Protein AF-A0A1Y4HAD6-F1 (afdb_monomer_lite)

Structure (mmCIF, N/CA/C/O backbone):
data_AF-A0A1Y4HAD6-F1
#
_entry.id   AF-A0A1Y4HAD6-F1
#
loop_
_atom_site.group_PDB
_atom_site.id
_atom_site.type_symbol
_atom_site.label_atom_id
_atom_site.label_alt_id
_atom_site.label_comp_id
_atom_site.label_asym_id
_atom_site.label_entity_id
_atom_site.label_seq_id
_atom_site.pdbx_PDB_ins_code
_atom_site.Cartn_x
_atom_site.Cartn_y
_atom_site.Cartn_z
_atom_site.occupancy
_atom_site.B_iso_or_equiv
_atom_site.auth_seq_id
_atom_site.auth_comp_id
_atom_site.auth_asym_id
_atom_site.auth_atom_id
_atom_site.pdbx_PDB_model_num
ATOM 1 N N . MET A 1 1 ? -4.280 -12.785 10.019 1.00 95.38 1 MET A N 1
ATOM 2 C CA . MET A 1 1 ? -3.202 -12.407 10.964 1.00 95.38 1 MET A CA 1
ATOM 3 C C . MET A 1 1 ? -3.763 -11.497 12.038 1.00 95.38 1 MET A C 1
ATOM 5 O O . MET A 1 1 ? -4.736 -10.788 11.804 1.00 95.38 1 MET A O 1
ATOM 9 N N . LYS A 1 2 ? -3.186 -11.519 13.242 1.00 97.31 2 LYS A N 1
ATOM 10 C CA . LYS A 1 2 ? -3.664 -10.672 14.344 1.00 97.31 2 LYS A CA 1
ATOM 11 C C . LYS A 1 2 ? -3.058 -9.276 14.256 1.00 97.31 2 LYS A C 1
ATOM 13 O O . LYS A 1 2 ? -1.875 -9.120 13.958 1.00 97.31 2 LYS A O 1
ATOM 18 N N . TYR A 1 3 ? -3.812 -8.262 14.668 1.00 97.94 3 TYR A N 1
ATOM 19 C CA . TYR A 1 3 ? -3.337 -6.876 14.665 1.00 97.94 3 TYR A CA 1
ATOM 20 C C . TYR A 1 3 ? -2.043 -6.658 15.469 1.00 97.94 3 TYR A C 1
ATOM 22 O O . TYR A 1 3 ? -1.151 -5.919 15.054 1.00 97.94 3 TYR A O 1
ATOM 30 N N . GLN A 1 4 ? -1.867 -7.366 16.588 1.00 97.12 4 GLN A N 1
ATOM 31 C CA . GLN A 1 4 ? -0.626 -7.290 17.370 1.00 97.12 4 GLN A CA 1
ATOM 32 C C . GLN A 1 4 ? 0.601 -7.828 16.612 1.00 97.12 4 GLN A C 1
ATOM 34 O O . GLN A 1 4 ? 1.723 -7.394 16.876 1.00 97.12 4 GLN A O 1
ATOM 39 N N . GLU A 1 5 ? 0.416 -8.756 15.673 1.00 98.00 5 GLU A N 1
ATOM 40 C CA . GLU A 1 5 ? 1.484 -9.252 14.797 1.00 98.00 5 GLU A CA 1
ATOM 41 C C . GLU A 1 5 ? 1.832 -8.200 13.744 1.00 98.00 5 GLU A C 1
ATOM 43 O O . GLU A 1 5 ? 3.010 -7.877 13.578 1.00 98.00 5 GLU A O 1
ATOM 48 N N . LEU A 1 6 ? 0.818 -7.574 13.135 1.00 98.31 6 LEU A N 1
ATOM 49 C CA . LEU A 1 6 ? 1.006 -6.441 12.229 1.00 98.31 6 LEU A CA 1
ATOM 50 C C . LEU A 1 6 ? 1.779 -5.301 12.915 1.00 98.31 6 LEU A C 1
ATOM 52 O O . LEU A 1 6 ? 2.787 -4.831 12.388 1.00 98.31 6 LEU A O 1
ATOM 56 N N . LYS A 1 7 ? 1.414 -4.920 14.149 1.00 97.31 7 LYS A N 1
ATOM 57 C CA . LYS A 1 7 ? 2.151 -3.900 14.924 1.00 97.31 7 LYS A CA 1
ATOM 58 C C . LYS A 1 7 ? 3.624 -4.252 15.121 1.00 97.31 7 LYS A C 1
ATOM 60 O O . LYS A 1 7 ? 4.472 -3.360 15.082 1.00 97.31 7 LYS A O 1
ATOM 65 N N . LYS A 1 8 ? 3.951 -5.527 15.362 1.00 97.31 8 LYS A N 1
ATOM 66 C CA . LYS A 1 8 ? 5.348 -5.975 15.501 1.00 97.31 8 LYS A CA 1
ATOM 67 C C . LYS A 1 8 ? 6.111 -5.807 14.188 1.00 97.31 8 LYS A C 1
ATOM 69 O O . LYS A 1 8 ? 7.237 -5.312 14.220 1.00 97.31 8 LYS A O 1
ATOM 74 N N . ILE A 1 9 ? 5.496 -6.162 13.059 1.00 97.62 9 ILE A N 1
ATOM 75 C CA . ILE A 1 9 ? 6.083 -5.982 11.724 1.00 97.62 9 ILE A CA 1
ATOM 76 C C . ILE A 1 9 ? 6.348 -4.499 11.455 1.00 97.62 9 ILE A C 1
ATOM 78 O O . ILE A 1 9 ? 7.473 -4.134 11.119 1.00 97.62 9 ILE A O 1
ATOM 82 N N . LEU A 1 10 ? 5.358 -3.635 11.685 1.00 97.75 10 LEU A N 1
ATOM 83 C CA . LEU A 1 10 ? 5.481 -2.199 11.424 1.00 97.75 10 LEU A CA 1
ATOM 84 C C . LEU A 1 10 ? 6.522 -1.527 12.321 1.00 97.75 10 LEU A C 1
ATOM 86 O O . LEU A 1 10 ? 7.327 -0.738 11.835 1.00 97.75 10 LEU A O 1
ATOM 90 N N . ARG A 1 11 ? 6.587 -1.890 13.608 1.00 96.81 11 ARG A N 1
ATOM 91 C CA . ARG A 1 11 ? 7.636 -1.405 14.525 1.00 96.81 11 ARG A CA 1
ATOM 92 C C . ARG A 1 11 ? 9.031 -1.855 14.102 1.00 96.81 11 ARG A C 1
ATOM 94 O O . ARG A 1 11 ? 9.981 -1.079 14.194 1.00 96.81 11 ARG A O 1
ATOM 101 N N . LYS A 1 12 ? 9.171 -3.101 13.636 1.00 96.56 12 LYS A N 1
ATOM 102 C CA . LYS A 1 12 ? 10.441 -3.608 13.099 1.00 96.56 12 LYS A CA 1
ATOM 103 C C . LYS A 1 12 ? 10.849 -2.820 11.851 1.00 96.56 12 LYS A C 1
ATOM 105 O O . LYS A 1 12 ? 11.977 -2.341 11.794 1.00 96.56 12 LYS A O 1
ATOM 110 N N . ALA A 1 13 ? 9.926 -2.622 10.909 1.00 96.38 13 ALA A N 1
ATOM 111 C CA . ALA A 1 13 ? 10.167 -1.841 9.698 1.00 96.38 13 ALA A CA 1
ATOM 112 C C . ALA A 1 13 ? 10.573 -0.392 10.020 1.00 96.38 13 ALA A C 1
ATOM 114 O O . ALA A 1 13 ? 11.586 0.087 9.515 1.00 96.38 13 ALA A O 1
ATOM 115 N N . ALA A 1 14 ? 9.861 0.269 10.938 1.00 95.06 14 ALA A N 1
ATOM 116 C CA . ALA A 1 14 ? 10.185 1.620 11.389 1.00 95.06 14 ALA A CA 1
ATOM 117 C C . ALA A 1 14 ? 11.591 1.706 12.014 1.00 95.06 14 ALA A C 1
ATOM 119 O O . ALA A 1 14 ? 12.35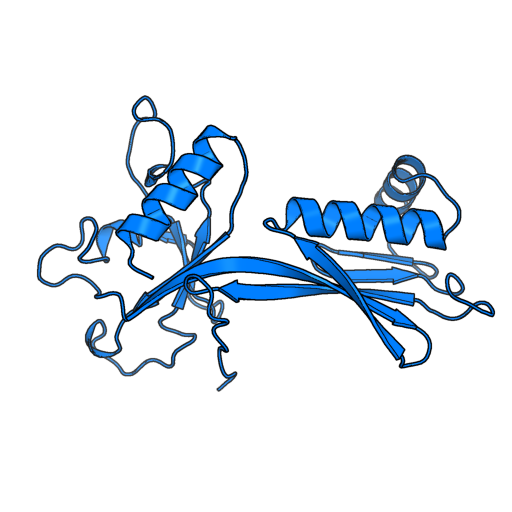3 2.622 11.701 1.00 95.06 14 ALA A O 1
ATOM 120 N N . LYS A 1 15 ? 11.981 0.725 12.845 1.00 94.75 15 LYS A N 1
ATOM 121 C CA . LYS A 1 15 ? 13.338 0.634 13.420 1.00 94.75 15 LYS A CA 1
ATOM 122 C C . LYS A 1 15 ? 14.416 0.495 12.340 1.00 94.75 15 LYS A C 1
ATOM 124 O O . LYS A 1 15 ? 15.490 1.076 12.465 1.00 94.75 15 LYS A O 1
ATOM 129 N N . GLU A 1 16 ? 14.121 -0.256 11.285 1.00 95.00 16 GLU A N 1
ATOM 130 C CA . GLU A 1 16 ? 14.992 -0.455 10.121 1.00 95.00 16 GLU A CA 1
ATOM 131 C C . GLU A 1 16 ? 14.922 0.708 9.115 1.00 95.00 16 GLU A C 1
ATOM 133 O O . GLU A 1 16 ? 15.566 0.649 8.071 1.00 95.00 16 GLU A O 1
ATOM 138 N N . LYS A 1 17 ? 14.159 1.772 9.416 1.00 93.25 17 LYS A N 1
ATOM 139 C CA . LYS A 1 17 ? 13.906 2.917 8.525 1.00 93.25 17 LYS A CA 1
ATOM 140 C C . LYS A 1 17 ? 13.325 2.503 7.166 1.00 93.25 17 LYS A C 1
ATOM 142 O O . LYS A 1 17 ? 13.543 3.175 6.159 1.00 93.25 17 LYS A O 1
ATOM 147 N N . ARG A 1 18 ? 12.568 1.404 7.143 1.00 95.00 18 ARG A N 1
ATOM 148 C CA . ARG A 1 18 ? 11.815 0.933 5.979 1.00 95.00 18 ARG A CA 1
ATOM 149 C C . ARG A 1 18 ? 10.352 1.337 6.115 1.00 95.00 18 ARG A C 1
ATOM 151 O O . ARG A 1 18 ? 9.729 1.121 7.159 1.00 95.00 18 ARG A O 1
ATOM 158 N N . VAL A 1 19 ? 9.809 1.905 5.043 1.00 96.62 19 VAL A N 1
ATOM 159 C CA . VAL A 1 19 ? 8.385 2.233 4.942 1.00 96.62 19 VAL A CA 1
ATOM 160 C C . VAL A 1 19 ? 7.668 1.005 4.401 1.00 96.62 19 VAL A C 1
ATOM 162 O O . VAL A 1 19 ? 7.880 0.622 3.256 1.00 96.62 19 VAL A O 1
ATOM 165 N N . VAL A 1 20 ? 6.885 0.362 5.260 1.00 97.94 20 VAL A N 1
ATOM 166 C CA . VAL A 1 20 ? 6.012 -0.758 4.907 1.00 97.94 20 VAL A CA 1
ATOM 167 C C . VAL A 1 20 ? 4.586 -0.247 4.960 1.00 97.94 20 VAL A C 1
ATOM 169 O O . VAL A 1 20 ? 4.178 0.343 5.966 1.00 97.94 20 VAL A O 1
ATOM 172 N N . ASP A 1 21 ? 3.858 -0.482 3.880 1.00 98.38 21 ASP A N 1
ATOM 173 C CA . ASP A 1 21 ? 2.452 -0.141 3.751 1.00 98.38 21 ASP A CA 1
ATOM 174 C C . ASP A 1 21 ? 1.590 -1.279 4.319 1.00 98.38 21 ASP A C 1
ATOM 176 O O . ASP A 1 21 ? 1.953 -2.458 4.277 1.00 98.38 21 ASP A O 1
ATOM 180 N N . ALA A 1 22 ? 0.465 -0.921 4.921 1.00 98.62 22 ALA A N 1
ATOM 181 C CA . ALA A 1 22 ? -0.428 -1.821 5.629 1.00 98.62 22 ALA A CA 1
ATOM 182 C C . ALA A 1 22 ? -1.883 -1.424 5.413 1.00 98.62 22 ALA A C 1
ATOM 184 O O . ALA A 1 22 ? -2.186 -0.289 5.046 1.00 98.62 22 ALA A O 1
ATOM 185 N N . PHE A 1 23 ? -2.777 -2.369 5.683 1.00 98.69 23 PHE A N 1
ATOM 186 C CA . PHE A 1 23 ? -4.213 -2.141 5.658 1.00 98.69 23 PHE A CA 1
ATOM 187 C C . PHE A 1 23 ? -4.884 -2.701 6.912 1.00 98.69 23 PHE A C 1
ATOM 189 O O . PHE A 1 23 ? -4.379 -3.619 7.569 1.00 98.69 23 PHE A O 1
ATOM 196 N N . VAL A 1 24 ? -6.053 -2.155 7.226 1.00 98.62 24 VAL A N 1
ATOM 197 C CA . VAL A 1 24 ? -6.983 -2.698 8.213 1.00 98.62 24 VAL A CA 1
ATOM 198 C C . VAL A 1 24 ? -8.401 -2.568 7.681 1.00 98.62 24 VAL A C 1
ATOM 200 O O . VAL A 1 24 ? -8.805 -1.485 7.272 1.00 98.62 24 VAL A O 1
ATOM 203 N N . THR A 1 25 ? -9.155 -3.660 7.712 1.00 98.38 25 THR A N 1
ATOM 204 C CA . THR A 1 25 ? -10.586 -3.667 7.404 1.00 98.38 25 THR A CA 1
ATOM 205 C C . THR A 1 25 ? -11.354 -3.765 8.710 1.00 98.38 25 THR A C 1
ATOM 207 O O . THR A 1 25 ? -11.089 -4.646 9.534 1.00 98.38 25 THR A O 1
ATOM 210 N N . PHE A 1 26 ? -12.325 -2.883 8.917 1.00 98.25 26 PHE A N 1
ATOM 211 C CA . PHE A 1 26 ? -13.175 -2.903 10.105 1.00 98.25 26 PHE A CA 1
ATOM 212 C C . PHE A 1 26 ? -14.464 -3.664 9.854 1.00 98.25 26 PHE A C 1
ATOM 214 O O . PHE A 1 26 ? -15.081 -3.492 8.813 1.00 98.25 26 PHE A O 1
ATOM 221 N N . THR A 1 27 ? -14.914 -4.461 10.821 1.00 97.81 27 THR A N 1
ATOM 222 C CA . THR A 1 27 ? -16.193 -5.187 10.745 1.00 97.81 27 THR A CA 1
ATOM 223 C C . THR A 1 27 ? -17.363 -4.237 10.434 1.00 97.81 27 THR A C 1
ATOM 225 O O . THR A 1 27 ? -17.376 -3.119 10.963 1.00 97.81 27 THR A O 1
ATOM 228 N N . PRO A 1 28 ? -18.389 -4.661 9.667 1.00 96.88 28 PRO A N 1
ATOM 229 C CA . PRO A 1 28 ? -19.531 -3.804 9.326 1.00 96.88 28 PRO A CA 1
ATOM 230 C C . PRO A 1 28 ? -20.241 -3.207 10.550 1.00 96.88 28 PRO A C 1
ATOM 232 O O . PRO A 1 28 ? -20.665 -2.056 10.527 1.00 96.88 28 PRO A O 1
ATOM 235 N N . GLY A 1 29 ? -20.297 -3.953 11.661 1.00 96.19 29 GLY A N 1
ATOM 236 C CA . GLY A 1 29 ? -20.891 -3.502 12.925 1.00 96.19 29 GLY A CA 1
ATOM 237 C C . GLY A 1 29 ? -20.120 -2.394 13.655 1.00 96.19 29 GLY A C 1
ATOM 238 O O . GLY A 1 29 ? -20.546 -1.975 14.728 1.00 96.19 29 GLY A O 1
ATOM 239 N N . SER A 1 30 ? -18.994 -1.927 13.110 1.00 96.06 30 SER A N 1
ATOM 240 C CA . SER A 1 30 ? -18.255 -0.768 13.629 1.00 96.06 30 SER A CA 1
ATOM 241 C C . SER A 1 30 ? -18.906 0.569 13.249 1.00 96.06 30 SER A C 1
ATOM 243 O O . SER A 1 30 ? -18.549 1.604 13.811 1.00 96.06 30 SER A O 1
ATOM 245 N N . PHE A 1 31 ? -19.861 0.557 12.315 1.00 94.38 31 PHE A N 1
ATOM 246 C CA . PHE A 1 31 ? -20.465 1.751 11.735 1.00 94.38 31 PHE A CA 1
ATOM 247 C C . PHE A 1 31 ? -21.988 1.747 11.894 1.00 94.38 31 PHE A C 1
ATOM 249 O O . PHE A 1 31 ? -22.627 0.700 11.940 1.00 94.38 31 PHE A O 1
ATOM 256 N N . LEU A 1 32 ? -22.583 2.943 11.957 1.00 91.31 32 LEU A N 1
ATOM 257 C CA . LEU A 1 32 ? -24.041 3.107 12.051 1.00 91.31 32 LEU A CA 1
ATOM 258 C C . LEU A 1 32 ? -24.761 2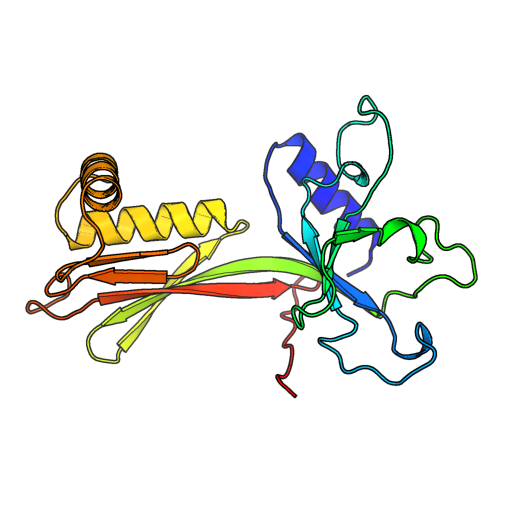.846 10.724 1.00 91.31 32 LEU A C 1
ATOM 260 O O . LEU A 1 32 ? -25.949 2.530 10.724 1.00 91.31 32 LEU A O 1
ATOM 264 N N . LYS A 1 33 ? -24.058 3.008 9.601 1.00 94.00 33 LYS A N 1
ATOM 265 C CA . LYS A 1 33 ? -24.577 2.738 8.261 1.00 94.00 33 LYS A CA 1
ATOM 266 C C . LYS A 1 33 ? -23.807 1.594 7.617 1.00 94.00 33 LYS A C 1
ATOM 268 O O . LYS A 1 33 ? -22.662 1.330 7.981 1.00 94.00 33 LYS A O 1
ATOM 273 N N . ALA A 1 34 ? -24.452 0.937 6.661 1.00 94.19 34 ALA A N 1
ATOM 274 C CA . ALA A 1 34 ? -23.806 -0.081 5.854 1.00 94.19 34 ALA A CA 1
ATOM 275 C C . ALA A 1 34 ? -22.734 0.562 4.967 1.00 94.19 34 ALA A C 1
ATOM 277 O O . ALA A 1 34 ? -22.995 1.569 4.310 1.00 94.19 34 ALA A O 1
ATOM 278 N N . TYR A 1 35 ? -21.555 -0.047 4.974 1.00 94.69 35 TYR A N 1
ATOM 279 C CA . TYR A 1 35 ? -20.412 0.310 4.148 1.00 94.69 35 TYR A CA 1
ATOM 280 C C . TYR A 1 35 ? -19.902 -0.950 3.451 1.00 94.69 35 TYR A C 1
ATOM 282 O O . TYR A 1 35 ? -19.904 -2.038 4.041 1.00 94.69 35 TYR A O 1
ATOM 290 N N . THR A 1 36 ? -19.467 -0.798 2.206 1.00 95.38 36 THR A N 1
ATOM 291 C CA . THR A 1 36 ? -18.754 -1.828 1.444 1.00 95.38 36 THR A CA 1
ATOM 292 C C . THR A 1 36 ? -17.419 -2.173 2.107 1.00 95.38 36 THR A C 1
ATOM 294 O O . THR A 1 36 ? -16.988 -1.529 3.064 1.00 95.38 36 THR A O 1
ATOM 297 N N . GLN A 1 37 ? -16.739 -3.216 1.620 1.00 95.69 37 GLN A N 1
ATOM 298 C CA . GLN A 1 37 ? -15.409 -3.565 2.123 1.00 95.69 37 GLN A CA 1
ATOM 299 C C . GLN A 1 37 ? -14.388 -2.441 1.899 1.00 95.69 37 GLN A C 1
ATOM 301 O O . GLN A 1 37 ? -13.605 -2.160 2.803 1.00 95.69 37 GLN A O 1
ATOM 306 N N . LEU A 1 38 ? -14.421 -1.768 0.747 1.00 96.00 38 LEU A N 1
ATOM 307 C CA . LEU A 1 38 ? -13.499 -0.675 0.433 1.00 96.00 38 LEU A CA 1
ATOM 308 C C . LEU A 1 38 ? -13.709 0.529 1.362 1.00 96.00 38 LEU A C 1
ATOM 310 O O . LEU A 1 38 ? -12.747 1.018 1.946 1.00 96.00 38 LEU A O 1
ATOM 314 N N . GLU A 1 39 ? -14.963 0.924 1.597 1.00 96.12 39 GLU A N 1
ATOM 315 C CA . GLU A 1 39 ? -15.331 2.065 2.459 1.00 96.12 39 GLU A CA 1
ATOM 316 C C . GLU A 1 39 ? -15.033 1.846 3.957 1.00 96.12 39 GLU A C 1
ATOM 318 O O . GLU A 1 39 ? -15.121 2.771 4.763 1.00 96.12 39 GLU A O 1
ATOM 323 N N . ARG A 1 40 ? -14.711 0.612 4.364 1.00 96.94 40 ARG A N 1
ATOM 324 C CA . ARG A 1 40 ? -14.315 0.265 5.743 1.00 96.94 40 ARG A CA 1
ATOM 325 C C . ARG A 1 40 ? -12.880 -0.244 5.849 1.00 96.94 40 ARG A C 1
ATOM 327 O O . ARG A 1 40 ? -12.485 -0.724 6.917 1.00 96.94 40 ARG A O 1
ATOM 334 N N . THR A 1 41 ? -12.116 -0.158 4.762 1.00 98.06 41 THR A N 1
ATOM 335 C CA . THR A 1 41 ? -10.701 -0.525 4.720 1.00 98.06 41 THR A CA 1
ATOM 336 C C . THR A 1 41 ? -9.856 0.729 4.687 1.00 98.06 41 THR A C 1
ATOM 338 O O . THR A 1 41 ? -10.043 1.586 3.834 1.00 98.06 41 THR A O 1
ATOM 341 N N . TYR A 1 42 ? -8.891 0.820 5.593 1.00 98.50 42 TYR A N 1
ATOM 342 C CA . TYR A 1 42 ? -7.969 1.943 5.653 1.00 98.50 42 TYR A CA 1
ATOM 343 C C . TYR A 1 42 ? -6.535 1.486 5.432 1.00 98.50 42 TYR A C 1
ATOM 345 O O . TYR A 1 42 ? -6.094 0.476 5.986 1.00 98.50 42 TYR A O 1
ATOM 353 N N . LEU A 1 43 ? -5.803 2.273 4.653 1.00 98.50 43 LEU A N 1
ATOM 354 C CA . LEU A 1 43 ? -4.399 2.101 4.319 1.00 98.50 43 LEU A CA 1
ATOM 355 C C . LEU A 1 43 ? -3.551 3.029 5.190 1.00 98.50 43 LEU A C 1
ATOM 357 O O . LEU A 1 43 ? -3.903 4.182 5.418 1.00 98.50 43 LEU A O 1
ATOM 361 N N . PHE A 1 44 ? -2.427 2.540 5.697 1.00 98.50 44 PHE A N 1
ATOM 362 C CA . PHE A 1 44 ? -1.502 3.325 6.515 1.00 98.50 44 PHE A CA 1
ATOM 363 C C . PHE A 1 44 ? -0.100 2.721 6.461 1.00 98.50 44 PHE A C 1
ATOM 365 O O . PHE A 1 44 ? 0.094 1.613 5.974 1.00 98.50 44 PHE A O 1
ATOM 372 N N . THR A 1 45 ? 0.903 3.433 6.977 1.00 97.94 45 THR A N 1
ATOM 373 C CA . THR A 1 45 ? 2.305 3.002 6.842 1.00 97.94 45 THR A CA 1
ATOM 374 C C . THR A 1 45 ? 3.016 2.870 8.184 1.00 97.94 45 THR A C 1
ATOM 376 O O . THR A 1 45 ? 2.602 3.455 9.196 1.00 97.94 45 THR A O 1
ATOM 379 N N . SER A 1 46 ? 4.142 2.150 8.190 1.00 97.56 46 SER A N 1
ATOM 380 C CA . SER A 1 46 ? 5.071 2.066 9.328 1.00 97.56 46 SER A CA 1
ATOM 381 C C . SER A 1 46 ? 5.678 3.419 9.727 1.00 97.56 46 SER A C 1
ATOM 383 O O . SER A 1 46 ? 6.233 3.528 10.818 1.00 97.56 46 SER A O 1
ATOM 385 N N . ASN A 1 47 ? 5.551 4.460 8.895 1.00 95.56 47 ASN A N 1
ATOM 386 C CA . ASN A 1 47 ? 6.031 5.813 9.196 1.00 95.56 47 ASN A CA 1
ATOM 387 C C . ASN A 1 47 ? 5.137 6.561 10.209 1.00 95.56 47 ASN A C 1
ATOM 389 O O . ASN A 1 47 ? 5.460 7.660 10.658 1.00 95.56 47 ASN A O 1
ATOM 393 N N . ASN A 1 48 ? 4.000 5.978 10.591 1.00 96.88 48 ASN A N 1
ATOM 394 C CA . ASN A 1 48 ? 3.161 6.520 11.649 1.00 96.88 48 ASN A CA 1
ATOM 395 C C . ASN A 1 48 ? 3.874 6.536 13.008 1.00 96.88 48 ASN A C 1
ATOM 397 O O . ASN A 1 48 ? 4.556 5.585 13.398 1.00 96.88 48 ASN A O 1
ATOM 401 N N . LYS A 1 49 ? 3.637 7.597 13.791 1.00 95.06 49 LYS A N 1
ATOM 402 C CA . LYS A 1 49 ? 4.284 7.804 15.101 1.00 95.06 49 LYS A CA 1
ATOM 403 C C . LYS A 1 49 ? 4.054 6.649 16.076 1.00 95.06 49 LYS A C 1
ATOM 405 O O . LYS A 1 49 ? 4.926 6.366 16.887 1.00 95.06 49 LYS A O 1
ATOM 410 N N . ALA A 1 50 ? 2.913 5.962 15.986 1.00 95.12 50 ALA A N 1
ATOM 411 C CA . ALA A 1 50 ? 2.605 4.797 16.819 1.00 95.12 50 ALA A CA 1
ATOM 412 C C . ALA A 1 50 ? 3.597 3.622 16.673 1.00 95.12 50 ALA A C 1
ATOM 414 O O . ALA A 1 50 ? 3.672 2.763 17.561 1.00 95.12 50 ALA A O 1
ATOM 415 N N . PHE A 1 51 ? 4.345 3.568 15.566 1.00 95.50 51 PHE A N 1
ATOM 416 C CA . PHE A 1 51 ? 5.316 2.510 15.275 1.00 95.50 51 PHE A CA 1
ATOM 417 C C . PHE A 1 51 ? 6.772 2.960 15.443 1.00 95.50 51 PHE A C 1
ATOM 419 O O . PHE A 1 51 ? 7.669 2.117 15.420 1.00 95.50 51 PHE A O 1
ATOM 426 N N . ALA A 1 52 ? 7.004 4.260 15.639 1.00 89.50 52 ALA A N 1
ATOM 427 C CA . ALA A 1 52 ? 8.325 4.829 15.857 1.00 89.50 52 ALA A CA 1
ATOM 428 C C . ALA A 1 52 ? 8.913 4.443 17.232 1.00 89.50 52 ALA A C 1
ATOM 430 O O . ALA A 1 52 ? 8.250 3.850 18.086 1.00 89.50 52 ALA A O 1
ATOM 431 N N . SER A 1 53 ? 10.189 4.786 17.442 1.00 75.62 53 SER A N 1
ATOM 432 C CA . SER A 1 53 ? 10.887 4.580 18.719 1.00 75.62 53 SER A CA 1
ATOM 433 C C . SER A 1 53 ? 10.113 5.206 19.894 1.00 75.62 53 SER A C 1
ATOM 435 O O . SER A 1 53 ? 9.575 6.304 19.734 1.00 75.62 53 SER A O 1
ATOM 437 N N . PRO A 1 54 ? 10.125 4.595 21.098 1.00 69.12 54 PRO A N 1
ATOM 438 C CA . PRO A 1 54 ? 9.490 5.151 22.300 1.00 69.12 54 PRO A CA 1
ATOM 439 C C . PRO A 1 54 ? 9.940 6.572 22.678 1.00 69.12 54 PRO A C 1
ATOM 441 O O . PRO A 1 54 ? 9.266 7.243 23.449 1.00 69.12 54 PRO A O 1
ATOM 444 N N . SER A 1 55 ? 11.081 7.031 22.154 1.00 69.62 55 SER A N 1
ATOM 445 C CA . SER A 1 55 ? 11.606 8.386 22.353 1.00 69.62 55 SER A CA 1
ATOM 446 C C . SER A 1 55 ? 10.879 9.467 21.541 1.00 69.62 55 SER A C 1
ATOM 448 O O . SER A 1 55 ? 11.134 10.652 21.743 1.00 69.62 55 SER A O 1
ATOM 450 N N . CYS A 1 56 ? 10.005 9.096 20.601 1.00 72.00 56 CYS A N 1
ATOM 451 C CA . CYS A 1 56 ? 9.207 10.042 19.829 1.00 72.00 56 CYS A CA 1
ATOM 452 C C . CYS A 1 56 ? 8.003 10.524 20.650 1.00 72.00 56 CYS A C 1
ATOM 454 O O . CYS A 1 56 ? 7.249 9.723 21.198 1.00 72.00 56 CYS A O 1
ATOM 456 N N . SER A 1 57 ? 7.791 11.841 20.720 1.00 76.88 57 SER A N 1
ATOM 457 C CA . SER A 1 57 ? 6.629 12.397 21.411 1.00 76.88 57 SER A CA 1
ATOM 458 C C . SER A 1 57 ? 5.336 12.160 20.615 1.00 76.88 57 SER A C 1
ATOM 460 O O . SER A 1 57 ? 5.234 12.440 19.416 1.00 76.88 57 SER A O 1
ATOM 462 N N . GLY A 1 58 ? 4.313 11.670 21.316 1.00 85.69 58 GLY A N 1
ATOM 463 C CA . GLY A 1 58 ? 2.972 11.458 20.776 1.00 85.69 58 GLY A CA 1
ATOM 464 C C . GLY A 1 58 ? 2.715 10.049 20.235 1.00 85.69 58 GLY A C 1
ATOM 465 O O . GLY A 1 58 ? 3.604 9.218 20.108 1.00 85.69 58 GLY A O 1
ATOM 466 N N . TYR A 1 59 ? 1.445 9.779 19.940 1.00 93.75 59 TYR A N 1
ATOM 467 C CA . TYR A 1 59 ? 0.976 8.493 19.428 1.00 93.75 59 TYR A CA 1
ATOM 468 C C . TYR A 1 59 ? -0.172 8.739 18.456 1.00 93.75 59 TYR A C 1
ATOM 470 O O . TYR A 1 59 ? -1.207 9.280 18.865 1.00 9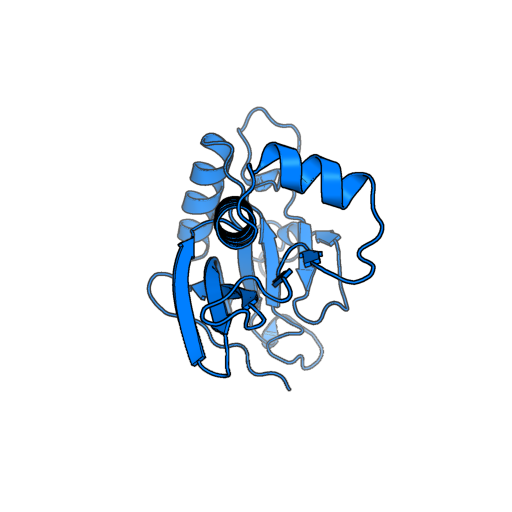3.75 59 TYR A O 1
ATOM 478 N N . SER A 1 60 ? 0.029 8.373 17.194 1.00 95.69 60 SER A N 1
ATOM 479 C CA . SER A 1 60 ? -0.946 8.557 16.120 1.00 95.69 60 SER A CA 1
ATOM 480 C C . SER A 1 60 ? -0.780 7.498 15.038 1.00 95.69 60 SER A C 1
ATOM 482 O O . SER A 1 60 ? 0.353 7.131 14.707 1.00 95.69 60 SER A O 1
ATOM 484 N N . ILE A 1 61 ? -1.911 7.065 14.487 1.00 98.00 61 ILE A N 1
ATOM 485 C CA . ILE A 1 61 ? -2.024 6.224 13.300 1.00 98.00 61 ILE A CA 1
ATOM 486 C C . ILE A 1 61 ? -2.952 6.973 12.347 1.00 98.00 61 ILE A C 1
ATOM 488 O O . ILE A 1 61 ? -4.168 6.940 12.500 1.00 98.00 61 ILE A O 1
ATOM 492 N N . PHE A 1 62 ? -2.358 7.687 11.401 1.00 98.12 62 PHE A N 1
ATOM 493 C CA . PHE A 1 62 ? -3.063 8.271 10.275 1.00 98.12 62 PHE A CA 1
ATOM 494 C C . PHE A 1 62 ? -3.210 7.224 9.176 1.00 98.12 62 PHE A C 1
ATOM 496 O O . PHE A 1 62 ? -2.227 6.552 8.840 1.00 98.12 62 PHE A O 1
ATOM 503 N N . GLY A 1 63 ? -4.419 7.101 8.641 1.00 98.12 63 GLY A N 1
ATOM 504 C CA . GLY A 1 63 ? -4.702 6.266 7.485 1.00 98.12 63 GLY A CA 1
ATOM 505 C C . GLY A 1 63 ? -5.735 6.887 6.559 1.00 98.12 63 GLY A C 1
ATOM 506 O O . GLY A 1 63 ? -6.474 7.791 6.952 1.00 98.12 63 GLY A O 1
ATOM 507 N N . ASP A 1 64 ? -5.759 6.371 5.341 1.00 98.25 64 ASP A N 1
ATOM 508 C CA . ASP A 1 64 ? -6.615 6.816 4.251 1.00 98.25 64 ASP A CA 1
ATOM 509 C C . ASP A 1 64 ? -7.548 5.674 3.853 1.00 98.25 64 ASP A C 1
ATOM 511 O O . ASP A 1 64 ? -7.113 4.528 3.733 1.00 98.25 64 ASP A O 1
ATOM 515 N N . CYS A 1 65 ? -8.830 5.966 3.683 1.00 97.12 65 CYS A N 1
ATOM 516 C CA . CYS A 1 65 ? -9.821 4.997 3.252 1.00 97.12 65 CYS A CA 1
ATOM 517 C C . CYS A 1 65 ? -9.510 4.535 1.829 1.00 97.12 65 CYS A C 1
ATOM 519 O O . CYS A 1 65 ? -9.096 5.316 0.969 1.00 97.12 65 CYS A O 1
ATOM 521 N N . MET A 1 66 ? -9.690 3.242 1.590 1.00 96.31 66 MET A N 1
ATOM 522 C CA . MET A 1 66 ? -9.305 2.585 0.349 1.00 96.31 66 MET A CA 1
ATOM 523 C C . MET A 1 66 ? -10.154 3.028 -0.849 1.00 96.31 66 MET A C 1
ATOM 525 O O . MET A 1 66 ? -9.685 2.957 -1.981 1.00 96.31 66 MET A O 1
ATOM 529 N N . ASP A 1 67 ? -11.366 3.524 -0.600 1.00 94.50 67 ASP A N 1
ATOM 530 C CA . ASP A 1 67 ? -12.250 4.134 -1.600 1.00 94.50 67 ASP A CA 1
ATOM 531 C C . ASP A 1 67 ? -11.830 5.563 -2.013 1.00 94.50 67 ASP A C 1
ATOM 533 O O . ASP A 1 67 ? -12.403 6.142 -2.936 1.00 94.50 67 ASP A O 1
ATOM 537 N N . GLY A 1 68 ? -10.846 6.147 -1.319 1.00 93.38 68 GLY A N 1
ATOM 538 C CA . GLY A 1 68 ? -10.340 7.496 -1.552 1.00 93.38 68 GLY A CA 1
ATOM 539 C C . GLY A 1 68 ? -11.207 8.637 -1.006 1.00 93.38 68 GLY A C 1
ATOM 540 O O . GLY A 1 68 ? -10.849 9.795 -1.212 1.00 93.38 68 GLY A O 1
ATOM 541 N N . GLN A 1 69 ? -12.317 8.360 -0.314 1.00 92.25 69 GLN A N 1
ATOM 542 C CA . GLN A 1 69 ? -13.255 9.396 0.147 1.00 92.25 69 GLN A CA 1
ATOM 543 C C . GLN A 1 69 ? -12.876 10.007 1.503 1.00 92.25 69 GLN A C 1
ATOM 545 O O . GLN A 1 69 ? -13.291 11.124 1.813 1.00 92.25 69 GLN A O 1
ATOM 550 N N . ASP A 1 70 ? -12.095 9.296 2.321 1.00 92.38 70 ASP A N 1
ATOM 551 C CA . ASP A 1 70 ? -11.766 9.708 3.690 1.00 92.38 70 ASP A CA 1
ATOM 552 C C . ASP A 1 70 ? -10.262 9.579 3.972 1.00 92.38 70 ASP A C 1
ATOM 554 O O . ASP A 1 70 ? -9.748 8.494 4.230 1.00 92.38 70 ASP A O 1
ATOM 558 N N . SER A 1 71 ? -9.535 10.695 3.892 1.00 95.31 71 SER A N 1
ATOM 559 C CA . SER A 1 71 ? -8.073 10.741 4.038 1.00 95.31 71 SER A CA 1
ATOM 560 C C . SER A 1 71 ? -7.626 11.383 5.352 1.00 95.31 71 SER A C 1
ATOM 562 O O . SER A 1 71 ? -8.217 12.363 5.810 1.00 95.31 71 SER A O 1
ATOM 564 N N . GLY A 1 72 ? -6.514 10.913 5.915 1.00 95.81 72 GLY A N 1
ATOM 565 C CA . GLY A 1 72 ? -5.904 11.494 7.110 1.00 95.81 72 GLY A CA 1
ATOM 566 C C . GLY A 1 72 ? -6.664 11.187 8.402 1.00 95.81 72 GLY A C 1
ATOM 567 O O . GLY A 1 72 ? -6.578 11.948 9.374 1.00 95.81 72 GLY A O 1
ATOM 568 N N . VAL A 1 73 ? -7.389 10.068 8.451 1.00 97.38 73 VAL A N 1
ATOM 569 C CA . VAL A 1 73 ? -8.146 9.648 9.632 1.00 97.38 73 VAL A CA 1
ATOM 570 C C . VAL A 1 73 ? -7.203 9.242 10.747 1.00 97.38 73 VAL A C 1
ATOM 572 O O . VAL A 1 73 ? -6.306 8.424 10.567 1.00 97.38 73 VAL A O 1
ATOM 575 N N . ARG A 1 74 ? -7.453 9.762 11.951 1.00 97.56 74 ARG A N 1
ATOM 576 C CA . ARG A 1 74 ? -6.776 9.336 13.183 1.00 97.56 74 ARG A CA 1
ATOM 577 C C . ARG A 1 74 ? -7.330 8.009 13.690 1.00 97.56 74 ARG A C 1
ATOM 579 O O . ARG A 1 74 ? -8.035 7.970 14.703 1.00 97.56 74 ARG A O 1
ATOM 586 N N . LEU A 1 75 ? -7.006 6.932 12.983 1.00 98.06 75 LEU A N 1
ATOM 587 C CA . LEU A 1 75 ? -7.479 5.575 13.247 1.00 98.06 75 LEU A CA 1
ATOM 588 C C . LEU A 1 75 ? -7.268 5.159 14.704 1.00 98.06 75 LEU A C 1
ATOM 590 O O . LEU A 1 75 ? -8.139 4.526 15.296 1.00 98.06 75 LEU A O 1
ATOM 594 N N . GLU A 1 76 ? -6.168 5.579 15.339 1.00 97.38 76 GLU A N 1
ATOM 595 C CA . GLU A 1 76 ? -5.876 5.167 16.713 1.00 97.38 76 GLU A CA 1
ATOM 596 C C . GLU A 1 76 ? -6.934 5.618 17.727 1.00 97.38 76 GLU A C 1
ATOM 598 O O . GLU A 1 76 ? -7.006 5.050 18.813 1.00 97.38 76 GLU A O 1
ATOM 603 N N . ARG A 1 77 ? -7.732 6.645 17.406 1.00 97.25 77 ARG A N 1
ATOM 604 C CA . ARG A 1 77 ? -8.835 7.117 18.256 1.00 97.25 77 ARG A CA 1
ATOM 605 C C . ARG A 1 77 ? -10.098 6.277 18.124 1.00 97.25 77 ARG A C 1
ATOM 607 O O . ARG A 1 77 ? -10.916 6.318 19.032 1.00 97.25 77 ARG A O 1
ATOM 614 N N . TYR A 1 78 ? -10.256 5.564 17.015 1.00 97.38 78 TYR A N 1
ATOM 615 C CA . TYR A 1 78 ? -11.464 4.805 16.712 1.00 97.38 78 TYR A CA 1
ATOM 616 C C . TYR A 1 78 ? -11.272 3.315 16.955 1.00 97.38 78 TYR A C 1
ATOM 618 O O . TYR A 1 78 ? -12.192 2.661 17.422 1.00 97.38 78 TYR A O 1
ATOM 626 N N . MET A 1 79 ? -10.083 2.773 16.698 1.00 98.00 79 MET A N 1
ATOM 627 C CA . MET A 1 79 ? -9.818 1.338 16.814 1.00 98.00 79 MET A CA 1
ATOM 628 C C . MET A 1 79 ? -9.936 0.844 18.262 1.00 98.00 79 MET A C 1
ATOM 630 O O . MET A 1 79 ? -9.285 1.382 19.164 1.00 98.00 79 MET A O 1
ATOM 634 N N . ALA A 1 80 ? -10.714 -0.221 18.475 1.00 97.94 80 ALA A N 1
ATOM 635 C CA . ALA A 1 80 ? -10.866 -0.865 19.782 1.00 97.94 80 ALA A CA 1
ATOM 636 C C . ALA A 1 80 ? -9.532 -1.407 20.324 1.00 97.94 80 ALA A C 1
ATOM 638 O O . ALA A 1 80 ? -9.250 -1.286 21.514 1.00 97.94 80 ALA A O 1
ATOM 639 N N . ASP A 1 81 ? -8.678 -1.931 19.439 1.00 97.12 81 ASP A N 1
ATOM 640 C CA . ASP A 1 81 ? -7.324 -2.405 19.759 1.00 97.12 81 ASP A CA 1
ATOM 641 C C . ASP A 1 81 ? -6.306 -1.274 20.034 1.00 97.12 81 ASP A C 1
ATOM 643 O O . ASP A 1 81 ? -5.126 -1.538 20.288 1.00 97.12 81 ASP A O 1
ATOM 647 N N . GLU A 1 82 ? -6.746 -0.013 19.970 1.00 96.56 82 GLU A N 1
ATOM 648 C CA . GLU A 1 82 ? -5.952 1.185 20.247 1.00 96.56 82 GLU A CA 1
ATOM 649 C C . GLU A 1 82 ? -6.608 2.040 21.347 1.00 96.56 82 GLU A C 1
ATOM 651 O O . GLU A 1 82 ? -6.743 1.591 22.484 1.00 96.56 82 GLU A O 1
ATOM 656 N N . LYS A 1 83 ? -6.979 3.295 21.058 1.00 96.62 83 LYS A N 1
ATOM 657 C CA . LYS A 1 83 ? -7.567 4.234 22.028 1.00 96.62 83 LYS A CA 1
ATOM 658 C C . LYS A 1 83 ? -9.080 4.395 21.871 1.00 96.62 83 LYS A C 1
ATOM 660 O O . LYS A 1 83 ? -9.657 5.207 22.587 1.00 96.62 83 LYS A O 1
ATOM 665 N N . GLY A 1 84 ? -9.714 3.636 20.973 1.00 95.62 84 GLY A N 1
ATOM 666 C CA . GLY A 1 84 ? -11.168 3.642 20.778 1.00 95.62 84 GLY A CA 1
ATOM 667 C C . GLY A 1 84 ? -11.950 2.987 21.917 1.00 95.62 84 GLY A C 1
ATOM 668 O O . GLY A 1 84 ? -13.140 3.240 22.078 1.00 95.62 84 GLY A O 1
ATOM 669 N N . GLY A 1 85 ? -11.283 2.189 22.756 1.00 94.19 85 GLY A N 1
ATOM 670 C CA . GLY A 1 85 ? -11.904 1.556 23.916 1.00 94.19 85 GLY A CA 1
ATOM 671 C C . GLY A 1 85 ? -12.933 0.488 23.537 1.00 94.19 85 GLY A C 1
ATOM 672 O O . GLY A 1 85 ? -12.927 -0.047 22.431 1.00 94.19 85 GLY A O 1
ATOM 673 N N . LYS A 1 86 ? -13.821 0.157 24.483 1.00 94.12 86 LYS A N 1
ATOM 674 C CA . LYS A 1 86 ? -14.757 -0.979 24.366 1.00 94.12 86 LYS A CA 1
ATOM 675 C C . LYS A 1 86 ? -15.737 -0.875 23.185 1.00 94.12 86 LYS A C 1
ATOM 677 O O . LYS A 1 86 ? -16.143 -1.904 22.653 1.00 94.12 86 LYS A O 1
ATOM 682 N N . ASP A 1 87 ? -16.086 0.351 22.796 1.00 93.38 87 ASP A N 1
ATOM 683 C CA . ASP A 1 87 ? -17.051 0.658 21.733 1.00 93.38 87 ASP A CA 1
ATOM 684 C C . ASP A 1 87 ? -16.342 1.088 20.433 1.00 93.38 87 ASP A C 1
ATOM 686 O O . ASP A 1 87 ? -16.978 1.582 19.505 1.00 93.38 87 ASP A O 1
ATOM 690 N N . GLY A 1 88 ? -15.015 0.923 20.367 1.00 97.06 88 GLY A N 1
ATOM 691 C CA . GLY A 1 88 ? -14.224 1.243 19.186 1.00 97.06 88 GLY A CA 1
ATOM 692 C C . GLY A 1 88 ? -14.482 0.301 18.007 1.00 97.06 88 GLY A C 1
ATOM 693 O O . GLY A 1 88 ? -15.037 -0.792 18.148 1.00 97.06 88 GLY A O 1
ATOM 694 N N . TRP A 1 89 ? -14.019 0.712 16.830 1.00 98.06 89 TRP A N 1
ATOM 695 C CA . TRP A 1 89 ? -14.073 -0.070 15.602 1.00 98.06 89 TRP A CA 1
ATOM 696 C C . TRP A 1 89 ? -13.275 -1.360 15.747 1.00 98.06 89 TRP A C 1
ATOM 698 O O . TRP A 1 89 ? -12.118 -1.358 16.185 1.00 98.06 89 TRP A O 1
ATOM 708 N N . LYS A 1 90 ? -13.913 -2.470 15.383 1.00 98.38 90 LYS A N 1
ATOM 709 C CA . LYS A 1 90 ? -13.369 -3.819 15.543 1.00 98.38 90 LYS A CA 1
ATOM 710 C C . LYS A 1 90 ? -12.776 -4.281 14.229 1.00 98.38 90 LYS A C 1
ATOM 712 O O . LYS A 1 90 ? -13.430 -4.184 13.192 1.00 98.38 90 LYS A O 1
ATOM 717 N N . ILE A 1 91 ? -11.561 -4.803 14.293 1.00 98.31 91 ILE A N 1
ATOM 718 C CA . ILE A 1 91 ? -10.832 -5.301 13.130 1.00 98.31 91 ILE A CA 1
ATOM 719 C C . ILE A 1 91 ? -11.470 -6.607 12.651 1.00 98.31 91 ILE A C 1
ATOM 721 O O . ILE A 1 91 ? -11.690 -7.521 13.442 1.00 98.31 91 ILE A O 1
ATOM 725 N N . GLU A 1 92 ? -11.765 -6.675 11.358 1.00 97.56 92 GLU A N 1
ATOM 726 C CA . GLU A 1 92 ? -12.157 -7.900 10.660 1.00 97.56 92 GLU A CA 1
ATOM 727 C C . GLU A 1 92 ? -10.917 -8.649 10.171 1.00 97.56 92 GLU A C 1
ATOM 729 O O . GLU A 1 92 ? -10.694 -9.796 10.549 1.00 97.56 92 GLU A O 1
ATOM 734 N N . ASN A 1 93 ? -10.072 -7.968 9.394 1.00 97.81 93 ASN A N 1
ATOM 735 C CA . ASN A 1 93 ? -8.752 -8.438 8.996 1.00 97.81 93 ASN A CA 1
ATOM 736 C C . ASN A 1 93 ? -7.776 -7.258 8.865 1.00 97.81 93 ASN A C 1
ATOM 738 O O . ASN A 1 93 ? -8.159 -6.086 8.876 1.00 97.81 93 ASN A O 1
ATOM 742 N N . CYS A 1 94 ? -6.487 -7.563 8.800 1.00 98.62 94 CYS A N 1
ATOM 743 C CA . CYS A 1 94 ? -5.434 -6.567 8.634 1.00 98.62 94 CYS A CA 1
ATOM 744 C C . CYS A 1 94 ? -4.202 -7.227 8.031 1.00 98.62 94 CYS A C 1
ATOM 746 O O . CYS A 1 94 ? -4.040 -8.436 8.157 1.00 98.62 94 CYS A O 1
ATOM 748 N N . GLY A 1 95 ? -3.311 -6.451 7.430 1.00 98.44 95 GLY A N 1
ATOM 749 C CA . GLY A 1 95 ? -2.157 -7.036 6.767 1.00 98.44 95 GLY A CA 1
ATOM 750 C C . GLY A 1 95 ? -1.154 -6.019 6.259 1.00 98.44 95 GLY A C 1
ATOM 751 O O . GLY A 1 95 ? -1.269 -4.821 6.523 1.00 98.44 95 GLY A O 1
ATOM 752 N N . ILE A 1 96 ? -0.154 -6.521 5.541 1.00 98.38 96 ILE A N 1
ATOM 753 C CA . ILE A 1 96 ? 0.838 -5.700 4.838 1.00 98.38 96 ILE A CA 1
ATOM 754 C C . ILE A 1 96 ? 0.509 -5.638 3.351 1.00 98.38 96 ILE A C 1
ATOM 756 O O . ILE A 1 96 ? -0.153 -6.524 2.813 1.00 98.38 96 ILE A O 1
ATOM 760 N N . ILE A 1 97 ? 1.007 -4.609 2.683 1.00 98.38 97 ILE A N 1
ATOM 761 C CA . ILE A 1 97 ? 0.902 -4.454 1.238 1.00 98.38 97 ILE A CA 1
ATOM 762 C C . ILE A 1 97 ? 2.278 -4.743 0.647 1.00 98.38 97 ILE A C 1
ATOM 764 O O . ILE A 1 97 ? 3.274 -4.125 1.021 1.00 98.38 97 ILE A O 1
ATOM 768 N N . LYS A 1 98 ? 2.328 -5.720 -0.255 1.00 97.81 98 LYS A N 1
ATOM 769 C CA . LYS A 1 98 ? 3.483 -6.009 -1.106 1.00 97.81 98 LYS A CA 1
ATOM 770 C C . LYS A 1 98 ? 3.236 -5.459 -2.501 1.00 97.81 98 LYS A C 1
ATOM 772 O O . LYS A 1 98 ? 2.127 -5.054 -2.828 1.00 97.81 98 LYS A O 1
ATOM 777 N N . TYR A 1 99 ? 4.266 -5.458 -3.331 1.00 98.06 99 TYR A N 1
ATOM 778 C CA . TYR A 1 99 ? 4.208 -4.859 -4.655 1.00 98.06 99 TYR A CA 1
ATOM 779 C C . TYR A 1 99 ? 4.743 -5.832 -5.692 1.00 98.06 99 TYR A C 1
ATOM 781 O O . TYR A 1 99 ? 5.858 -6.329 -5.564 1.00 98.06 99 TYR A O 1
ATOM 789 N N . GLN A 1 100 ? 3.948 -6.104 -6.719 1.00 97.75 100 GLN A N 1
ATOM 790 C CA . GLN A 1 100 ? 4.364 -6.868 -7.886 1.00 97.75 100 GLN A CA 1
ATOM 791 C C . GLN A 1 100 ? 4.690 -5.905 -9.015 1.00 97.75 100 GLN A C 1
ATOM 793 O O . GLN A 1 100 ? 3.864 -5.064 -9.361 1.00 97.75 100 GLN A O 1
ATOM 798 N N . LEU A 1 101 ? 5.880 -6.038 -9.591 1.00 98.06 101 LEU A N 1
ATOM 799 C CA . LEU A 1 101 ? 6.241 -5.346 -10.819 1.00 98.06 101 LEU A CA 1
ATOM 800 C C . LEU A 1 101 ? 5.943 -6.259 -12.004 1.00 98.06 101 LEU A C 1
ATOM 802 O O . LEU A 1 101 ? 6.418 -7.395 -12.068 1.00 98.06 101 LEU A O 1
ATOM 806 N N . LEU A 1 102 ? 5.160 -5.737 -12.933 1.00 97.12 102 LEU A N 1
ATOM 807 C CA . LEU A 1 102 ? 4.784 -6.365 -14.187 1.00 97.12 102 LEU A CA 1
ATOM 808 C C . LEU A 1 102 ? 5.441 -5.592 -15.326 1.00 97.12 102 LEU A C 1
ATOM 810 O O . LEU A 1 102 ? 5.533 -4.367 -15.257 1.00 97.12 102 LEU A O 1
ATOM 814 N N . SER A 1 103 ? 5.855 -6.302 -16.367 1.00 95.12 103 SER A N 1
ATOM 815 C CA . SER A 1 103 ? 6.194 -5.714 -17.662 1.00 95.12 103 SER A CA 1
ATOM 816 C C . SER A 1 103 ? 5.245 -6.244 -18.723 1.00 95.12 103 SER A C 1
ATOM 818 O O . SER A 1 103 ? 4.875 -7.418 -18.678 1.00 95.12 103 SER A O 1
ATOM 820 N N . ALA A 1 104 ? 4.874 -5.397 -19.673 1.00 92.56 104 ALA A N 1
ATOM 821 C CA . ALA A 1 104 ? 4.080 -5.758 -20.828 1.00 92.56 104 ALA A CA 1
ATOM 822 C C . ALA A 1 104 ? 4.766 -5.284 -22.111 1.00 92.56 104 ALA A C 1
ATOM 824 O O . ALA A 1 104 ? 5.249 -4.158 -22.175 1.00 92.56 104 ALA A O 1
ATOM 825 N N . HIS A 1 105 ? 4.810 -6.147 -23.119 1.00 88.25 105 HIS A N 1
ATOM 826 C CA . HIS A 1 105 ? 5.249 -5.826 -24.478 1.00 88.25 105 HIS A CA 1
ATOM 827 C C . HIS A 1 105 ? 4.431 -6.675 -25.451 1.00 88.25 105 HIS A C 1
ATOM 829 O O . HIS A 1 105 ? 4.121 -7.820 -25.146 1.00 88.25 105 HIS A O 1
ATOM 835 N N . GLU A 1 106 ? 3.994 -6.102 -26.574 1.00 80.50 106 GLU A N 1
ATOM 836 C CA . GLU A 1 106 ? 3.228 -6.808 -27.623 1.00 80.50 106 GLU A CA 1
ATOM 837 C C . GLU A 1 106 ? 2.055 -7.686 -27.129 1.00 80.50 106 GLU A C 1
ATOM 839 O O . GLU A 1 106 ? 1.709 -8.695 -27.737 1.00 80.50 106 GLU A O 1
ATOM 844 N N . ARG A 1 107 ? 1.374 -7.256 -26.052 1.00 77.88 107 ARG A N 1
ATOM 845 C CA . ARG A 1 107 ? 0.268 -7.969 -25.365 1.00 77.88 107 ARG A CA 1
ATOM 846 C C . ARG A 1 107 ? 0.688 -9.176 -24.518 1.00 77.88 107 ARG A C 1
ATOM 848 O O . ARG A 1 107 ? -0.181 -9.813 -23.924 1.00 77.88 107 ARG A O 1
ATOM 855 N N . GLU A 1 108 ? 1.976 -9.457 -24.393 1.00 87.00 108 GLU A N 1
ATOM 856 C CA . GLU A 1 108 ? 2.506 -10.396 -23.412 1.00 87.00 108 GLU A CA 1
ATOM 857 C C . GLU A 1 108 ? 2.796 -9.675 -22.099 1.00 87.00 108 GLU A C 1
ATOM 859 O O . GLU A 1 108 ? 3.447 -8.634 -22.075 1.00 87.00 108 GLU A O 1
ATOM 864 N N . MET A 1 109 ? 2.308 -10.234 -20.991 1.00 91.38 109 MET A N 1
ATOM 865 C CA . MET A 1 109 ? 2.588 -9.744 -19.644 1.00 91.38 109 MET A CA 1
ATOM 866 C C . MET A 1 109 ? 3.468 -10.738 -18.900 1.00 91.38 109 MET A C 1
ATOM 868 O O . MET A 1 109 ? 3.178 -11.934 -18.862 1.00 91.38 109 MET A O 1
ATOM 872 N N . SER A 1 110 ? 4.501 -10.233 -18.238 1.00 93.62 110 SER A N 1
ATOM 873 C CA . SER A 1 110 ? 5.406 -11.032 -17.421 1.00 93.62 110 SER A CA 1
ATOM 874 C C . SER A 1 110 ? 5.616 -10.408 -16.046 1.00 93.62 110 SER A C 1
ATOM 876 O O . SER A 1 110 ? 5.541 -9.192 -15.851 1.00 93.62 110 SER A O 1
ATOM 878 N N . VAL A 1 111 ? 5.864 -11.271 -15.060 1.00 96.81 111 VAL A N 1
ATOM 879 C CA . VAL A 1 111 ? 6.211 -10.848 -13.703 1.00 96.81 111 VAL A CA 1
ATOM 880 C C . VAL A 1 111 ? 7.704 -10.559 -13.655 1.00 96.81 111 VAL A C 1
ATOM 882 O O . VAL A 1 111 ? 8.519 -11.460 -13.837 1.00 96.81 111 VAL A O 1
ATOM 885 N N . VAL A 1 112 ? 8.055 -9.309 -13.366 1.00 96.44 112 VAL A N 1
ATOM 886 C CA . VAL A 1 112 ? 9.447 -8.879 -13.188 1.00 96.44 112 VAL A CA 1
ATOM 887 C C . VAL A 1 112 ? 9.942 -9.227 -11.787 1.00 96.44 112 VAL A C 1
ATOM 889 O O . VAL A 1 112 ? 11.075 -9.672 -11.621 1.00 96.44 112 VAL A O 1
ATOM 892 N N . GLY A 1 113 ? 9.103 -9.029 -10.766 1.00 97.81 113 GLY A N 1
ATOM 893 C CA . GLY A 1 113 ? 9.480 -9.314 -9.385 1.00 97.81 113 GLY A CA 1
ATOM 894 C C . GLY A 1 113 ? 8.416 -8.958 -8.353 1.00 97.81 113 GLY A C 1
ATOM 895 O O . GLY A 1 113 ? 7.399 -8.335 -8.662 1.00 97.81 113 GLY A O 1
ATOM 896 N N . TYR A 1 114 ? 8.692 -9.351 -7.109 1.00 97.56 114 TYR A N 1
ATOM 897 C CA . TYR A 1 114 ? 7.883 -9.052 -5.929 1.00 97.56 114 TYR A CA 1
ATOM 898 C C . TYR A 1 114 ? 8.731 -8.312 -4.899 1.00 97.56 114 TYR A C 1
ATOM 900 O O . TYR A 1 114 ? 9.864 -8.705 -4.621 1.00 97.56 114 TYR A O 1
ATOM 908 N N . TYR A 1 115 ? 8.163 -7.269 -4.310 1.00 97.69 115 TYR A N 1
ATOM 909 C CA . TYR A 1 115 ? 8.863 -6.338 -3.437 1.00 97.69 115 TYR A CA 1
ATOM 910 C C . TYR A 1 115 ? 8.057 -6.091 -2.165 1.00 97.69 115 TYR A C 1
ATOM 912 O O . TYR A 1 115 ? 6.827 -6.019 -2.187 1.00 97.69 115 TYR A O 1
ATOM 920 N N . ASP A 1 116 ? 8.760 -5.937 -1.046 1.00 95.75 116 ASP A N 1
ATOM 921 C CA . ASP A 1 116 ? 8.138 -5.681 0.257 1.00 95.75 116 ASP A CA 1
ATOM 922 C C . ASP A 1 116 ? 7.748 -4.208 0.453 1.00 95.75 116 ASP A C 1
ATOM 924 O O . ASP A 1 116 ? 6.987 -3.898 1.367 1.00 95.75 116 ASP A O 1
ATOM 928 N N . THR A 1 117 ? 8.283 -3.292 -0.361 1.00 96.81 117 THR A N 1
ATOM 929 C CA . THR A 1 117 ? 7.978 -1.860 -0.279 1.00 96.81 117 THR A CA 1
ATOM 930 C C . THR A 1 117 ? 7.764 -1.260 -1.662 1.00 96.81 117 THR A C 1
ATOM 932 O O . THR A 1 117 ? 8.376 -1.686 -2.647 1.00 96.81 117 THR A O 1
ATOM 935 N N . LEU A 1 118 ? 6.934 -0.216 -1.732 1.00 96.12 118 LEU A N 1
ATOM 936 C CA . LEU A 1 118 ? 6.710 0.510 -2.978 1.00 96.12 118 LEU A CA 1
ATOM 937 C C . LEU A 1 118 ? 7.988 1.185 -3.481 1.00 96.12 118 LEU A C 1
ATOM 939 O O . LEU A 1 118 ? 8.183 1.322 -4.687 1.00 96.12 118 LEU A O 1
ATOM 943 N N . LYS A 1 119 ? 8.867 1.594 -2.559 1.00 95.00 119 LYS A N 1
ATOM 944 C CA . LYS A 1 119 ? 10.167 2.182 -2.887 1.00 95.00 119 LYS A CA 1
ATOM 945 C C . LYS A 1 119 ? 11.043 1.187 -3.647 1.00 95.00 119 LYS A C 1
ATOM 947 O O . LYS A 1 119 ? 11.620 1.561 -4.662 1.00 95.00 119 LYS A O 1
ATOM 952 N N . ASP A 1 120 ? 11.113 -0.058 -3.184 1.00 95.94 120 ASP A N 1
ATOM 953 C CA . ASP A 1 120 ? 11.930 -1.093 -3.825 1.00 95.94 120 ASP A CA 1
ATOM 954 C C . ASP A 1 120 ? 11.351 -1.488 -5.192 1.00 95.94 120 ASP A C 1
ATOM 956 O O . ASP A 1 120 ? 12.100 -1.610 -6.159 1.00 95.94 120 ASP A O 1
ATOM 960 N N . ALA A 1 121 ? 10.020 -1.593 -5.303 1.00 97.06 121 ALA A N 1
ATOM 961 C CA . ALA A 1 121 ? 9.348 -1.829 -6.584 1.00 97.06 121 ALA A CA 1
ATOM 962 C C . ALA A 1 121 ? 9.593 -0.693 -7.589 1.00 97.06 121 ALA A C 1
ATOM 964 O O . ALA A 1 121 ? 9.912 -0.955 -8.746 1.00 97.06 121 ALA A O 1
ATOM 965 N N . ASN A 1 122 ? 9.494 0.566 -7.145 1.00 94.44 122 ASN A N 1
ATOM 966 C CA . ASN A 1 122 ? 9.799 1.734 -7.976 1.00 94.44 122 ASN A CA 1
ATOM 967 C C . ASN A 1 122 ? 11.257 1.743 -8.423 1.00 94.44 122 ASN A C 1
ATOM 969 O O . ASN A 1 122 ? 11.532 1.971 -9.595 1.00 94.44 122 ASN A O 1
ATOM 973 N N . HIS A 1 123 ? 12.190 1.474 -7.509 1.00 93.12 123 HIS A N 1
ATOM 974 C CA . HIS A 1 123 ? 13.607 1.423 -7.846 1.00 93.12 123 HIS A CA 1
ATOM 975 C C . HIS A 1 123 ? 13.901 0.332 -8.883 1.00 93.12 123 HIS A C 1
ATOM 977 O O . HIS A 1 123 ? 14.620 0.578 -9.846 1.00 93.12 123 HIS A O 1
ATOM 983 N N . ALA A 1 124 ? 13.297 -0.849 -8.746 1.00 95.88 124 ALA A N 1
ATOM 984 C CA . ALA A 1 124 ? 13.447 -1.907 -9.735 1.00 95.88 124 ALA A CA 1
ATOM 985 C C . ALA A 1 124 ? 12.812 -1.559 -11.090 1.00 95.88 124 ALA A C 1
ATOM 987 O O . ALA A 1 124 ? 13.421 -1.821 -12.124 1.00 95.88 124 ALA A O 1
ATOM 988 N N . MET A 1 125 ? 11.624 -0.942 -11.095 1.00 95.00 125 MET A N 1
ATOM 989 C CA . MET A 1 125 ? 10.978 -0.442 -12.315 1.00 95.00 125 MET A CA 1
ATOM 990 C C . MET A 1 125 ? 11.873 0.567 -13.033 1.00 95.00 125 MET A C 1
ATOM 992 O O . MET A 1 125 ? 12.063 0.473 -14.240 1.00 95.00 125 MET A O 1
ATOM 996 N N . TRP A 1 126 ? 12.481 1.474 -12.272 1.00 90.75 126 TRP A N 1
ATOM 997 C CA . TRP A 1 126 ? 13.406 2.474 -12.784 1.00 90.75 126 TRP A CA 1
ATOM 998 C C . TRP A 1 126 ? 14.633 1.858 -13.456 1.00 90.75 126 TRP A C 1
ATOM 1000 O O . TRP A 1 126 ? 14.970 2.212 -14.581 1.00 90.75 126 TRP A O 1
ATOM 1010 N N . LEU A 1 127 ? 15.274 0.888 -12.797 1.00 92.69 127 LEU A N 1
ATOM 1011 C CA . LEU A 1 127 ? 16.421 0.178 -13.365 1.00 92.69 127 LEU A CA 1
ATOM 1012 C C . LEU A 1 127 ? 16.049 -0.585 -14.641 1.00 92.69 127 LEU A C 1
ATOM 1014 O O . LEU A 1 127 ? 16.835 -0.618 -15.581 1.00 92.69 127 LEU A O 1
ATOM 1018 N N . LYS A 1 128 ? 14.851 -1.180 -14.690 1.00 93.25 128 LYS A N 1
ATOM 1019 C CA . LYS A 1 128 ? 14.358 -1.873 -15.887 1.00 93.25 128 LYS A CA 1
ATOM 1020 C C . LYS A 1 128 ? 14.078 -0.929 -17.044 1.00 93.25 128 LYS A C 1
ATOM 1022 O O . LYS A 1 128 ? 14.385 -1.272 -18.178 1.00 93.25 128 LYS A O 1
ATOM 1027 N N . MET A 1 129 ? 13.531 0.243 -16.750 1.00 90.69 129 MET A N 1
ATOM 1028 C CA . MET A 1 129 ? 13.303 1.272 -17.752 1.00 90.69 129 MET A CA 1
ATOM 1029 C C . MET A 1 129 ? 14.628 1.782 -18.325 1.00 90.69 129 MET A C 1
ATOM 1031 O O . MET A 1 129 ? 14.773 1.812 -19.540 1.00 90.69 129 MET A O 1
ATOM 1035 N N . ALA A 1 130 ? 15.602 2.112 -17.470 1.00 89.75 130 ALA A N 1
ATOM 1036 C CA . ALA A 1 130 ? 16.921 2.593 -17.891 1.00 89.75 130 ALA A CA 1
ATOM 1037 C C . ALA A 1 130 ? 17.654 1.578 -18.789 1.00 89.75 130 ALA A C 1
ATOM 1039 O O . ALA A 1 130 ? 18.166 1.943 -19.845 1.00 89.75 130 ALA A O 1
ATOM 1040 N N . ASP A 1 131 ? 17.621 0.295 -18.413 1.00 91.06 131 ASP A N 1
ATOM 1041 C CA . ASP A 1 131 ? 18.171 -0.809 -19.212 1.00 91.06 131 ASP A CA 1
ATOM 1042 C C . ASP A 1 131 ? 17.518 -0.893 -20.604 1.00 91.06 131 ASP A C 1
ATOM 1044 O O . ASP A 1 131 ? 18.213 -0.982 -21.619 1.00 91.06 131 ASP A O 1
ATOM 1048 N N . ALA A 1 132 ? 16.186 -0.782 -20.659 1.00 89.69 132 ALA A N 1
ATOM 1049 C CA . ALA A 1 132 ? 15.415 -0.857 -21.899 1.00 89.69 132 ALA A CA 1
ATOM 1050 C C . ALA A 1 132 ? 15.668 0.323 -22.852 1.00 89.69 132 ALA A C 1
ATOM 1052 O O . ALA A 1 132 ? 15.671 0.135 -24.063 1.00 89.69 132 ALA A O 1
ATOM 1053 N N . VAL A 1 133 ? 15.911 1.530 -22.327 1.00 87.12 133 VAL A N 1
ATOM 1054 C CA . VAL A 1 133 ? 16.253 2.710 -23.147 1.00 87.12 133 VAL A CA 1
ATOM 1055 C C . VAL A 1 133 ? 17.764 2.916 -23.310 1.00 87.12 133 VAL A C 1
ATOM 1057 O O . VAL A 1 133 ? 18.199 3.946 -23.820 1.00 87.12 133 VAL A O 1
ATOM 1060 N N . HIS A 1 134 ? 18.570 1.937 -22.889 1.00 88.06 134 HIS A N 1
ATOM 1061 C CA . HIS A 1 134 ? 20.027 1.924 -23.025 1.00 88.06 134 HIS A CA 1
ATOM 1062 C C . HIS A 1 134 ? 20.738 3.139 -22.408 1.00 88.06 134 HIS A C 1
ATOM 1064 O O . HIS A 1 134 ? 21.708 3.653 -22.969 1.00 88.06 134 HIS A O 1
ATOM 1070 N N . CYS A 1 135 ? 20.290 3.575 -21.230 1.00 87.62 135 CYS A N 1
ATOM 1071 C CA . CYS A 1 135 ? 20.956 4.621 -20.459 1.00 87.62 135 CYS A CA 1
ATOM 1072 C C . CYS A 1 135 ? 21.140 4.221 -18.990 1.00 87.62 135 CYS A C 1
ATOM 1074 O O . CYS A 1 135 ? 20.677 3.178 -18.524 1.00 87.62 135 CYS A O 1
ATOM 1076 N N . THR A 1 136 ? 21.861 5.048 -18.240 1.00 88.38 136 THR A N 1
ATOM 1077 C CA . THR A 1 136 ? 21.968 4.900 -16.787 1.00 88.38 136 THR A CA 1
ATOM 1078 C C . THR A 1 136 ? 20.712 5.408 -16.078 1.00 88.38 136 THR A C 1
ATOM 1080 O O . THR A 1 136 ? 19.965 6.247 -16.584 1.00 88.38 136 THR A O 1
ATOM 1083 N N . SER A 1 137 ? 20.488 4.938 -14.849 1.00 83.31 137 SER A N 1
ATOM 1084 C CA . SER A 1 137 ? 19.391 5.427 -14.008 1.00 83.31 137 SER A CA 1
ATOM 1085 C C . SER A 1 137 ? 19.458 6.933 -13.740 1.00 83.31 137 SER A C 1
ATOM 1087 O O . SER A 1 137 ? 18.422 7.569 -13.564 1.00 83.31 137 SER A O 1
ATOM 1089 N N . GLU A 1 138 ? 20.660 7.494 -13.683 1.00 86.06 138 GLU A N 1
ATOM 1090 C CA . GLU A 1 138 ? 20.939 8.903 -13.437 1.00 86.06 138 GLU A CA 1
ATOM 1091 C C . GLU A 1 138 ? 20.606 9.755 -14.666 1.00 86.06 138 GLU A C 1
ATOM 1093 O O . GLU A 1 138 ? 19.956 10.792 -14.536 1.00 86.06 138 GLU A O 1
ATOM 1098 N N . GLU A 1 139 ? 20.993 9.292 -15.857 1.00 85.06 139 GLU A N 1
ATOM 1099 C CA . GLU A 1 139 ? 20.670 9.945 -17.131 1.00 85.06 139 GLU A CA 1
ATOM 1100 C C . GLU A 1 139 ? 19.163 9.947 -17.387 1.00 85.06 139 GLU A C 1
ATOM 1102 O O . GLU A 1 139 ? 18.602 10.986 -17.730 1.00 85.06 139 GLU A O 1
ATOM 1107 N N . LEU A 1 140 ? 18.488 8.820 -17.132 1.00 82.88 140 LEU A N 1
ATOM 1108 C CA . LEU A 1 140 ? 17.031 8.736 -17.220 1.00 82.88 140 LEU A CA 1
ATOM 1109 C C . LEU A 1 140 ? 16.343 9.738 -16.277 1.00 82.88 140 LEU A C 1
ATOM 1111 O O . LEU A 1 140 ? 15.296 10.299 -16.605 1.00 82.88 140 LEU A O 1
ATOM 1115 N N . TYR A 1 141 ? 16.937 9.986 -15.104 1.00 80.19 141 TYR A N 1
ATOM 1116 C CA . TYR A 1 141 ? 16.341 10.848 -14.078 1.00 80.19 141 TYR A CA 1
ATOM 1117 C C . TYR A 1 141 ? 16.465 12.310 -14.470 1.00 80.19 141 TYR A C 1
ATOM 1119 O O . TYR A 1 141 ? 15.495 13.061 -14.378 1.00 80.19 141 TYR A O 1
ATOM 1127 N N . ALA A 1 142 ? 17.651 12.696 -14.945 1.00 82.00 142 ALA A N 1
ATOM 1128 C CA . ALA A 1 142 ? 17.879 14.012 -15.516 1.00 82.00 142 ALA A CA 1
ATOM 1129 C C . ALA A 1 142 ? 16.929 14.261 -16.699 1.00 82.00 142 ALA A C 1
ATOM 1131 O O . ALA A 1 142 ? 16.241 15.279 -16.716 1.00 82.00 142 ALA A O 1
ATOM 1132 N N . PHE A 1 143 ? 16.801 13.291 -17.614 1.00 78.88 143 PHE A N 1
ATOM 1133 C CA . PHE A 1 143 ? 15.924 13.393 -18.781 1.00 78.88 143 PHE A CA 1
ATOM 1134 C C . PHE A 1 143 ? 14.461 13.657 -18.401 1.00 78.88 143 PHE A C 1
ATOM 1136 O O . PHE A 1 143 ? 13.880 14.624 -18.890 1.00 78.88 143 PHE A O 1
ATOM 1143 N N . ILE A 1 144 ? 13.875 12.853 -17.506 1.00 74.81 144 ILE A N 1
ATOM 1144 C CA . ILE A 1 144 ? 12.470 13.008 -17.080 1.00 74.81 144 ILE A CA 1
ATOM 1145 C C . ILE A 1 144 ? 12.239 14.311 -16.304 1.00 74.81 144 ILE A C 1
ATOM 1147 O O . ILE A 1 144 ? 11.151 14.875 -16.353 1.00 74.81 144 ILE A O 1
ATOM 1151 N N . ASN A 1 145 ? 13.236 14.794 -15.561 1.00 74.44 145 ASN A N 1
ATOM 1152 C CA . ASN A 1 145 ? 13.098 16.030 -14.794 1.00 74.44 145 ASN A CA 1
ATOM 1153 C C . ASN A 1 145 ? 13.213 17.291 -15.670 1.00 74.44 145 ASN A C 1
ATOM 1155 O O . ASN A 1 145 ? 12.655 18.330 -15.323 1.00 74.44 145 ASN A O 1
ATOM 1159 N N . GLU A 1 146 ? 13.951 17.215 -16.777 1.00 73.19 146 GLU A N 1
ATOM 1160 C CA . GLU A 1 146 ? 14.167 18.333 -17.705 1.00 73.19 146 GLU A CA 1
ATOM 1161 C C . GLU A 1 146 ? 13.151 18.372 -18.853 1.00 73.19 146 GLU A C 1
ATOM 1163 O O . GLU A 1 146 ? 12.880 19.445 -19.392 1.00 73.19 146 GLU A O 1
ATOM 1168 N N . ASN A 1 147 ? 12.571 17.226 -19.212 1.00 64.69 147 ASN A N 1
ATOM 1169 C CA . ASN A 1 147 ? 11.617 17.104 -20.306 1.00 64.69 147 ASN A CA 1
ATOM 1170 C C . ASN A 1 147 ? 10.240 16.741 -19.743 1.00 64.69 147 ASN A C 1
ATOM 1172 O O . ASN A 1 147 ? 10.086 15.722 -19.070 1.00 64.69 147 ASN A O 1
ATOM 1176 N N . GLU A 1 148 ? 9.210 17.537 -20.054 1.00 56.94 148 GLU A N 1
ATOM 1177 C CA . GLU A 1 148 ? 7.838 17.033 -19.922 1.00 56.94 148 GLU A CA 1
ATO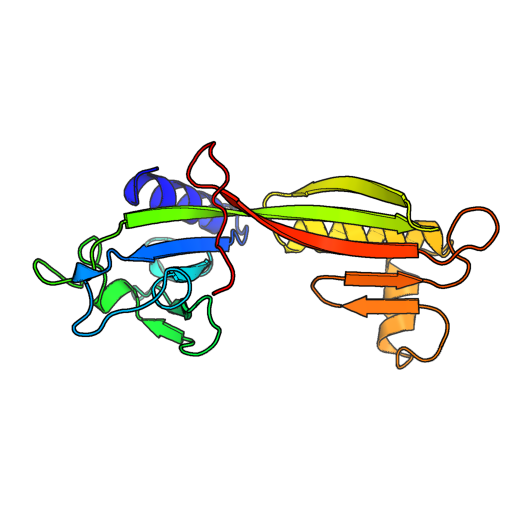M 1178 C C . GLU A 1 148 ? 7.714 15.747 -20.762 1.00 56.94 148 GLU A C 1
ATOM 1180 O O . GLU A 1 148 ? 8.311 15.691 -21.841 1.00 56.94 148 GLU A O 1
ATOM 1185 N N . PRO A 1 149 ? 6.984 14.711 -20.296 1.00 56.38 149 PRO A N 1
ATOM 1186 C CA . PRO A 1 149 ? 6.865 13.417 -20.971 1.00 56.38 149 PRO A CA 1
ATOM 1187 C C . PRO A 1 149 ? 6.124 13.569 -22.306 1.00 56.38 149 PRO A C 1
ATOM 1189 O O . PRO A 1 149 ? 4.935 13.286 -22.431 1.00 56.38 149 PRO A O 1
ATOM 1192 N N . ALA A 1 150 ? 6.828 14.061 -23.317 1.00 50.97 150 ALA A N 1
ATOM 1193 C CA . ALA A 1 150 ? 6.322 14.348 -24.641 1.00 50.97 150 ALA A CA 1
ATOM 1194 C C . ALA A 1 150 ? 7.063 13.467 -25.651 1.00 50.97 150 ALA A C 1
ATOM 1196 O O . ALA A 1 150 ? 7.958 13.913 -26.360 1.00 50.97 150 ALA A O 1
ATOM 1197 N N . GLY A 1 151 ? 6.656 12.195 -25.714 1.00 64.31 151 GLY A N 1
ATOM 1198 C CA . GLY A 1 151 ? 6.722 11.408 -26.949 1.00 64.31 151 GLY A CA 1
ATOM 1199 C C . GLY A 1 151 ? 7.412 10.049 -26.870 1.00 64.31 151 GLY A C 1
ATOM 1200 O O . GLY A 1 151 ? 6.935 9.119 -27.515 1.00 64.31 151 GLY A O 1
ATOM 1201 N N . GLU A 1 152 ? 8.485 9.894 -26.092 1.00 74.25 152 GLU A N 1
ATOM 1202 C CA . GLU A 1 152 ? 9.336 8.689 -26.182 1.00 74.25 152 GLU A CA 1
ATOM 1203 C C . GLU A 1 152 ? 9.283 7.784 -24.950 1.00 74.25 152 GLU A C 1
ATOM 1205 O O . GLU A 1 152 ? 9.300 6.564 -25.091 1.00 74.25 152 GLU A O 1
ATOM 1210 N N . CYS A 1 153 ? 9.155 8.340 -23.747 1.00 79.81 153 CYS A N 1
ATOM 1211 C CA . CYS A 1 153 ? 8.965 7.559 -22.530 1.00 79.81 153 CYS A CA 1
ATOM 1212 C C . CYS A 1 153 ? 8.293 8.390 -21.426 1.00 79.81 153 CYS A C 1
ATOM 1214 O O . CYS A 1 153 ? 8.237 9.620 -21.499 1.00 79.81 153 CYS A O 1
ATOM 1216 N N . GLY A 1 154 ? 7.771 7.722 -20.397 1.00 82.69 154 GLY A N 1
ATOM 1217 C CA . GLY A 1 154 ? 7.150 8.371 -19.249 1.00 82.69 154 GLY A CA 1
ATOM 1218 C C . GLY A 1 154 ? 7.202 7.513 -17.990 1.00 82.69 154 GLY A C 1
ATOM 1219 O O . GLY A 1 154 ? 7.265 6.286 -18.047 1.00 82.69 154 GLY A O 1
ATOM 1220 N N . PHE A 1 155 ? 7.167 8.166 -16.831 1.00 83.12 155 PHE A N 1
ATOM 1221 C CA . PHE A 1 155 ? 7.273 7.510 -15.531 1.00 83.12 155 PHE A CA 1
ATOM 1222 C C . PHE A 1 155 ? 6.309 8.124 -14.516 1.00 83.12 155 PHE A C 1
ATOM 1224 O O . PHE A 1 155 ? 6.094 9.334 -14.474 1.00 83.12 155 PHE A O 1
ATOM 1231 N N . GLY A 1 156 ? 5.764 7.274 -13.654 1.00 86.44 156 GLY A N 1
ATOM 1232 C CA . GLY A 1 156 ? 4.966 7.644 -12.501 1.00 86.44 156 GLY A CA 1
ATOM 1233 C C . GLY A 1 156 ? 5.154 6.653 -11.354 1.00 86.44 156 GLY A C 1
ATOM 1234 O O . GLY A 1 156 ? 5.807 5.622 -11.474 1.00 86.44 156 GLY A O 1
ATOM 1235 N N . LYS A 1 157 ? 4.521 6.951 -10.217 1.00 88.31 157 LYS A N 1
ATOM 1236 C CA . LYS A 1 157 ? 4.682 6.193 -8.960 1.00 88.31 157 LYS A CA 1
ATOM 1237 C C . LYS A 1 157 ? 4.347 4.696 -9.070 1.00 88.31 157 LYS A C 1
ATOM 1239 O O . LYS A 1 157 ? 4.848 3.898 -8.283 1.00 88.31 157 LYS A O 1
ATOM 1244 N N . MET A 1 158 ? 3.437 4.331 -9.972 1.00 94.12 158 MET A N 1
ATOM 1245 C CA . MET A 1 158 ? 2.914 2.964 -10.105 1.00 94.12 158 MET A CA 1
ATOM 1246 C C . MET A 1 158 ? 3.067 2.404 -11.520 1.00 94.12 158 MET A C 1
ATOM 1248 O O . MET A 1 158 ? 2.622 1.289 -11.781 1.00 94.12 158 MET A O 1
ATOM 1252 N N . SER A 1 159 ? 3.647 3.162 -12.445 1.00 94.19 159 SER A N 1
ATOM 1253 C CA . SER A 1 159 ? 3.751 2.748 -13.839 1.00 94.19 159 SER A CA 1
ATOM 1254 C C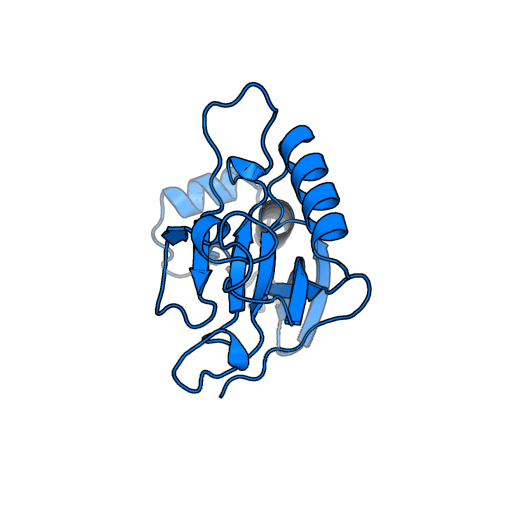 . SER A 1 159 ? 4.837 3.515 -14.570 1.00 94.19 159 SER A C 1
ATOM 1256 O O . SER A 1 159 ? 5.104 4.669 -14.247 1.00 94.19 159 SER A O 1
ATOM 1258 N N . ALA A 1 160 ? 5.402 2.903 -15.596 1.00 92.62 160 ALA A N 1
ATOM 1259 C CA . ALA A 1 160 ? 6.306 3.541 -16.538 1.00 92.62 160 ALA A CA 1
ATOM 1260 C C . ALA A 1 160 ? 6.039 2.993 -17.938 1.00 92.62 160 ALA A C 1
ATOM 1262 O O . ALA A 1 160 ? 5.464 1.916 -18.069 1.00 92.62 160 ALA A O 1
ATOM 1263 N N . TRP A 1 161 ? 6.451 3.711 -18.970 1.00 92.50 161 TRP A N 1
ATOM 1264 C CA . TRP A 1 161 ? 6.348 3.254 -20.350 1.00 92.50 161 TRP A CA 1
ATOM 1265 C C . TRP A 1 161 ? 7.497 3.818 -21.180 1.00 92.50 161 TRP A C 1
ATOM 1267 O O . TRP A 1 161 ? 8.010 4.902 -20.890 1.00 92.50 161 TRP A O 1
ATOM 1277 N N . ALA A 1 162 ? 7.900 3.086 -22.211 1.00 90.81 162 ALA A N 1
ATOM 1278 C CA . ALA A 1 162 ? 8.884 3.524 -23.189 1.00 90.81 162 ALA A CA 1
ATOM 1279 C C . ALA A 1 162 ? 8.514 3.005 -24.583 1.00 90.81 162 ALA A C 1
ATOM 1281 O O . ALA A 1 162 ? 8.197 1.826 -24.762 1.00 90.81 162 ALA A O 1
ATOM 1282 N N . ASN A 1 163 ? 8.557 3.896 -25.568 1.00 88.31 163 ASN A N 1
ATOM 1283 C CA . ASN A 1 163 ? 8.361 3.558 -26.969 1.00 88.31 163 ASN A CA 1
ATOM 1284 C C . ASN A 1 163 ? 9.656 2.999 -27.556 1.00 88.31 163 ASN A C 1
ATOM 1286 O O . ASN A 1 163 ? 10.741 3.472 -27.225 1.00 88.31 163 ASN A O 1
ATOM 1290 N N . ASN A 1 164 ? 9.539 2.028 -28.462 1.00 87.69 164 ASN A N 1
ATOM 1291 C CA . ASN A 1 164 ? 10.674 1.442 -29.186 1.00 87.69 164 ASN A CA 1
ATOM 1292 C C . ASN A 1 164 ? 11.801 0.870 -28.296 1.00 87.69 164 ASN A C 1
ATOM 1294 O O . ASN A 1 164 ? 12.946 0.795 -28.731 1.00 87.69 164 ASN A O 1
ATOM 1298 N N . ALA A 1 165 ? 11.484 0.477 -27.060 1.00 86.19 165 ALA A N 1
ATOM 1299 C CA . ALA A 1 165 ? 12.446 -0.007 -26.063 1.00 86.19 165 ALA A CA 1
ATOM 1300 C C . ALA A 1 165 ? 12.390 -1.534 -25.851 1.00 86.19 165 ALA A C 1
ATOM 1302 O O . ALA A 1 165 ? 13.154 -2.096 -25.068 1.00 86.19 165 ALA A O 1
ATOM 1303 N N . GLY A 1 166 ? 11.439 -2.210 -26.498 1.00 80.69 166 GLY A N 1
ATOM 1304 C CA . GLY A 1 166 ? 11.255 -3.655 -26.427 1.00 80.69 166 GLY A CA 1
ATOM 1305 C C . GLY A 1 166 ? 11.873 -4.399 -27.613 1.00 80.69 166 GLY A C 1
ATOM 1306 O O . GLY A 1 166 ? 12.463 -3.781 -28.506 1.00 80.69 166 GLY A O 1
ATOM 1307 N N . PRO A 1 167 ? 11.733 -5.738 -27.649 1.00 78.19 167 PRO A N 1
ATOM 1308 C CA . PRO A 1 167 ? 12.120 -6.544 -28.804 1.00 78.19 167 PRO A CA 1
ATOM 1309 C C . PRO A 1 167 ? 11.541 -5.971 -30.103 1.00 78.19 167 PRO A C 1
ATOM 1311 O O . PRO A 1 167 ? 10.418 -5.484 -30.117 1.00 78.19 167 PRO A O 1
ATOM 1314 N N . GLU A 1 168 ? 12.322 -5.989 -31.185 1.00 83.44 168 GLU A N 1
ATOM 1315 C CA . GLU A 1 168 ? 11.898 -5.484 -32.505 1.00 83.44 168 GLU A CA 1
ATOM 1316 C C . GLU A 1 168 ? 11.441 -4.008 -32.524 1.00 83.44 168 GLU A C 1
ATOM 1318 O O . GLU A 1 168 ? 10.732 -3.584 -33.435 1.00 83.44 168 GLU A O 1
ATOM 1323 N N . ASN A 1 169 ? 11.909 -3.196 -31.566 1.00 83.88 169 ASN A N 1
ATOM 1324 C CA . ASN A 1 169 ? 11.462 -1.817 -31.344 1.00 83.88 169 ASN A CA 1
ATOM 1325 C C . ASN A 1 169 ? 9.976 -1.732 -30.950 1.00 83.88 169 ASN A C 1
ATOM 1327 O O . ASN A 1 169 ? 9.275 -0.798 -31.337 1.00 83.88 169 ASN A O 1
ATOM 1331 N N . SER A 1 170 ? 9.481 -2.692 -30.166 1.00 86.31 170 SER A N 1
ATOM 1332 C CA . SER A 1 170 ? 8.143 -2.617 -29.584 1.00 86.31 170 SER A CA 1
ATOM 1333 C C . SER A 1 170 ? 8.075 -1.601 -28.436 1.00 86.31 170 SER A C 1
ATOM 1335 O O . SER A 1 170 ? 9.081 -1.231 -27.824 1.00 86.31 170 SER A O 1
ATOM 1337 N N . ASN A 1 171 ? 6.858 -1.195 -28.079 1.00 91.06 171 ASN A N 1
ATOM 1338 C CA . ASN A 1 171 ? 6.615 -0.456 -26.840 1.00 91.06 171 ASN A CA 1
ATOM 1339 C C . ASN A 1 171 ? 6.695 -1.399 -25.634 1.00 91.06 171 ASN A C 1
ATOM 1341 O O . ASN A 1 171 ? 6.358 -2.585 -25.743 1.00 91.06 171 ASN A O 1
ATOM 1345 N N . VAL A 1 172 ? 7.117 -0.858 -24.493 1.00 93.19 172 VAL A N 1
ATOM 1346 C CA . VAL A 1 172 ? 7.171 -1.573 -23.216 1.00 93.19 172 VAL A CA 1
ATOM 1347 C C . VAL A 1 172 ? 6.477 -0.748 -22.146 1.00 93.19 172 VAL A C 1
ATOM 1349 O O . VAL A 1 172 ? 6.781 0.430 -21.966 1.00 93.19 172 VAL A O 1
ATOM 1352 N N . ASP A 1 173 ? 5.583 -1.392 -21.405 1.00 94.31 173 ASP A N 1
ATOM 1353 C CA . ASP A 1 173 ? 4.908 -0.829 -20.243 1.00 94.31 173 ASP A CA 1
ATOM 1354 C C . ASP A 1 173 ? 5.348 -1.569 -18.982 1.00 94.31 173 ASP A C 1
ATOM 1356 O O . ASP A 1 173 ? 5.431 -2.797 -18.952 1.00 94.31 173 ASP A O 1
ATOM 1360 N N . TRP A 1 174 ? 5.565 -0.838 -17.897 1.00 95.75 174 TRP A N 1
ATOM 1361 C CA . TRP A 1 174 ? 5.745 -1.389 -16.563 1.00 95.75 174 TRP A CA 1
ATOM 1362 C C . TRP A 1 174 ? 4.614 -0.934 -15.659 1.00 95.75 174 TRP A C 1
ATOM 1364 O O . TRP A 1 174 ? 4.216 0.231 -15.665 1.00 95.75 174 TRP A O 1
ATOM 1374 N N . LYS A 1 175 ? 4.115 -1.852 -14.833 1.00 96.44 175 LYS A N 1
ATOM 1375 C CA . LYS A 1 175 ? 3.064 -1.571 -13.856 1.00 96.44 175 LYS A CA 1
ATOM 1376 C C . LYS A 1 175 ? 3.412 -2.192 -12.517 1.00 96.44 175 LYS A C 1
ATOM 1378 O O . LYS A 1 175 ? 3.718 -3.378 -12.432 1.00 96.44 175 LYS A O 1
ATOM 1383 N N . ILE A 1 176 ? 3.309 -1.398 -11.463 1.00 97.75 176 ILE A N 1
ATOM 1384 C CA . ILE A 1 176 ? 3.360 -1.864 -10.086 1.00 97.75 176 ILE A CA 1
ATOM 1385 C C . ILE A 1 176 ? 1.920 -2.112 -9.631 1.00 97.75 176 ILE A C 1
ATOM 1387 O O . ILE A 1 176 ? 1.083 -1.211 -9.668 1.00 97.75 176 ILE A O 1
ATOM 1391 N N . ALA A 1 177 ? 1.628 -3.331 -9.191 1.00 96.19 177 ALA A N 1
ATOM 1392 C CA . ALA A 1 177 ? 0.347 -3.709 -8.609 1.00 96.19 177 ALA A CA 1
ATOM 1393 C C . ALA A 1 177 ? 0.520 -3.988 -7.105 1.00 96.19 177 ALA A C 1
ATOM 1395 O O . ALA A 1 177 ? 1.409 -4.765 -6.736 1.00 96.19 177 ALA A O 1
ATOM 1396 N N . PRO A 1 178 ? -0.283 -3.368 -6.221 1.00 96.75 178 PRO A N 1
ATOM 1397 C CA . PRO A 1 178 ? -0.292 -3.736 -4.813 1.00 96.75 178 PRO A CA 1
ATOM 1398 C C . PRO A 1 178 ? -0.901 -5.133 -4.632 1.00 96.75 178 PRO A C 1
ATOM 1400 O O . PRO A 1 178 ? -1.872 -5.495 -5.292 1.00 96.75 178 PRO A O 1
ATOM 1403 N N . ILE A 1 179 ? -0.339 -5.904 -3.708 1.00 97.00 179 ILE A N 1
ATOM 1404 C CA . ILE A 1 179 ? -0.846 -7.199 -3.261 1.00 97.00 179 ILE A CA 1
ATOM 1405 C C . ILE A 1 179 ? -1.078 -7.099 -1.759 1.00 97.00 179 ILE A C 1
ATOM 1407 O O . ILE A 1 179 ? -0.141 -6.895 -0.984 1.00 97.00 179 ILE A O 1
ATOM 1411 N N . TYR A 1 180 ? -2.328 -7.253 -1.345 1.00 97.75 180 TYR A N 1
ATOM 1412 C CA . TYR A 1 180 ? -2.730 -7.172 0.052 1.00 97.75 180 TYR A CA 1
ATOM 1413 C C . TYR A 1 180 ? -2.561 -8.541 0.700 1.00 97.75 180 TYR A C 1
ATOM 1415 O O . TYR A 1 180 ? -3.141 -9.519 0.243 1.00 97.75 180 TYR A O 1
ATOM 1423 N N . MET A 1 181 ? -1.745 -8.618 1.747 1.00 97.81 181 MET A N 1
ATOM 1424 C CA . MET A 1 181 ? -1.369 -9.874 2.389 1.00 97.81 181 MET A CA 1
ATOM 1425 C C . MET A 1 181 ? -1.827 -9.882 3.842 1.00 97.81 181 MET A C 1
ATOM 1427 O O . MET A 1 181 ? -1.261 -9.166 4.675 1.00 97.81 181 MET A O 1
ATOM 1431 N N . ASP A 1 182 ? -2.805 -10.725 4.158 1.00 96.75 182 ASP A N 1
ATOM 1432 C CA . ASP A 1 182 ? -3.140 -11.070 5.532 1.00 96.75 182 ASP A CA 1
ATOM 1433 C C . ASP A 1 182 ? -2.320 -12.296 5.976 1.00 96.75 182 ASP A C 1
ATOM 1435 O O . ASP A 1 182 ? -2.702 -13.452 5.797 1.00 96.75 182 ASP A O 1
ATOM 1439 N N . GLY A 1 183 ? -1.136 -12.050 6.541 1.00 93.38 183 GLY A N 1
ATOM 1440 C CA . GLY A 1 183 ? -0.176 -13.119 6.815 1.00 93.38 183 GLY A CA 1
ATOM 1441 C C . GLY A 1 183 ? 0.366 -13.721 5.514 1.00 93.38 183 GLY A C 1
ATOM 1442 O O . GLY A 1 183 ? 1.067 -13.033 4.773 1.00 93.38 183 GLY A O 1
ATOM 1443 N N . SER A 1 184 ? 0.090 -15.003 5.260 1.00 92.81 184 SER A N 1
ATOM 1444 C CA . SER A 1 184 ? 0.452 -15.689 4.007 1.00 92.81 184 SER A CA 1
ATOM 1445 C C . SER A 1 184 ? -0.612 -15.581 2.919 1.00 92.81 184 SER A C 1
ATOM 1447 O O . SER A 1 184 ? -0.334 -15.940 1.776 1.00 92.81 184 SER A O 1
ATOM 1449 N N . ASP A 1 185 ? -1.803 -15.100 3.262 1.00 95.69 185 ASP A N 1
ATOM 1450 C CA . ASP A 1 185 ? -2.974 -15.204 2.404 1.00 95.69 185 ASP A CA 1
ATOM 1451 C C . ASP A 1 185 ? -3.198 -13.885 1.662 1.00 95.69 185 ASP A C 1
ATOM 1453 O O . ASP A 1 185 ? -3.186 -12.806 2.260 1.00 95.69 185 ASP A O 1
ATOM 1457 N N . ALA A 1 186 ? -3.379 -13.965 0.343 1.00 95.19 186 ALA A N 1
ATOM 1458 C CA . ALA A 1 186 ? -3.719 -12.802 -0.463 1.00 95.19 186 ALA A CA 1
ATOM 1459 C C . ALA A 1 186 ? -5.182 -12.407 -0.219 1.00 95.19 186 ALA A C 1
ATOM 1461 O O . ALA A 1 186 ? -6.084 -13.243 -0.293 1.00 95.19 186 ALA A O 1
ATOM 1462 N N . VAL A 1 187 ? -5.413 -11.126 0.049 1.00 95.62 187 VAL A N 1
ATOM 1463 C CA . VAL A 1 187 ? -6.742 -10.535 0.197 1.00 95.62 187 VAL A CA 1
ATOM 1464 C C . VAL A 1 187 ? -7.115 -9.863 -1.116 1.00 95.62 187 VAL A C 1
ATOM 1466 O O . VAL A 1 187 ? -6.387 -9.007 -1.618 1.00 95.62 187 VAL A O 1
ATOM 1469 N N . ILE A 1 188 ? -8.258 -10.259 -1.663 1.00 93.00 188 ILE A N 1
ATOM 1470 C CA . ILE A 1 188 ? -8.852 -9.633 -2.840 1.00 93.00 188 ILE A CA 1
ATOM 1471 C C . ILE A 1 188 ? -9.917 -8.667 -2.339 1.00 93.00 188 ILE A C 1
ATOM 1473 O O . ILE A 1 188 ? -10.787 -9.052 -1.559 1.00 93.00 188 ILE A O 1
ATOM 1477 N N . PHE A 1 189 ? -9.819 -7.417 -2.775 1.00 89.81 189 PHE A N 1
ATOM 1478 C CA . PHE A 1 189 ? -10.869 -6.430 -2.594 1.00 89.81 189 PHE A CA 1
ATOM 1479 C C . PHE A 1 189 ? -11.648 -6.359 -3.900 1.00 89.81 189 PHE A C 1
ATOM 1481 O O . PHE A 1 189 ? -11.071 -6.061 -4.945 1.00 89.81 189 PHE A O 1
ATOM 1488 N N . GLU A 1 190 ? -12.931 -6.694 -3.848 1.00 79.69 190 GLU A N 1
ATOM 1489 C CA . GLU A 1 190 ? -13.809 -6.565 -5.005 1.00 79.69 190 GLU A CA 1
ATOM 1490 C C . GLU A 1 190 ? -14.159 -5.085 -5.198 1.00 79.69 190 GLU A C 1
ATOM 1492 O O . GLU A 1 190 ? -14.532 -4.394 -4.245 1.00 79.69 190 GLU A O 1
ATOM 1497 N N . GLU A 1 191 ? -14.009 -4.590 -6.426 1.00 64.38 191 GLU A N 1
ATOM 1498 C CA . GLU A 1 191 ? -14.594 -3.309 -6.816 1.00 64.38 191 GLU A CA 1
ATOM 1499 C C . GLU A 1 191 ? -16.118 -3.490 -6.860 1.00 64.38 191 GLU A C 1
ATOM 1501 O O . GLU A 1 191 ? -16.612 -4.441 -7.470 1.00 64.38 191 GLU A O 1
ATOM 1506 N N . ALA A 1 192 ? -16.839 -2.631 -6.134 1.00 54.53 192 ALA A N 1
ATOM 1507 C CA . ALA A 1 192 ? -18.300 -2.651 -6.050 1.00 54.53 192 ALA A CA 1
ATOM 1508 C C . ALA A 1 192 ? -18.962 -2.050 -7.297 1.00 54.53 192 ALA A C 1
ATOM 1510 O O . ALA A 1 192 ? -18.399 -1.081 -7.858 1.00 54.53 192 ALA A O 1
#

pLDDT: mean 91.62, std 9.17, range [50.97, 98.69]

Sequence (192 aa):
MKYQELKKILRKAAKEKRVVDAFVTFTPGSFLKAYTQLERTYLFTSNNKAFASPSCSGYSIFGDCMDGQDSGVRLERYMADEKGGK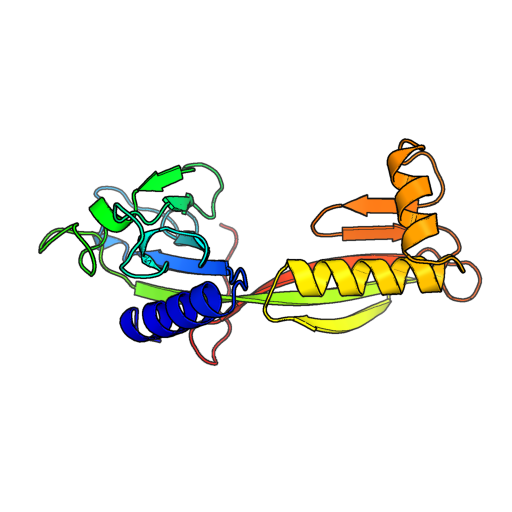DGWKIENCGIIKYQLLSAHEREMSVVGYYDTLKDANHAMWLKMADAVHCTSEELYAFINENEPAGECGFGKMSAWANNAGPENSNVDWKIAPIYMDGSDAVIFEEA

Secondary structure (DSSP, 8-state):
--HHHHHHHHHHHHHTT---EEEEEEPGGGSSS---TGGGEEEEETTSGGGS-TTSS----EEEETTSSS-SEEGGGTBTTTTSGGGSBPEEEEEEEEEEEEEEETTEEEEEEEESSHHHHHHHHHHHHHHHTTS-HHHHHHHHHHS-S-SSEEEETTEEEETT-SGGG--EEEEEEEEEEETTEEEPPPP-

Foldseek 3Di:
DDVVVVLVVLLVCQVVVHKWKKKFAFDQVLDPDGDARQQRMWIFISPFPQSHDPPDPDHFTFTAGNVRPRGRDRQQCQECVHNNPPSGTYTPFMFTKKKWKWKDWPRDIDTPDIGRHLVVSLVSQLCVVCVLVVHDSVVVVVPCVVDPPPDAWDDDSFKIKGALSDPPRIIMIMGMDIFTDRPPDTDDRDDD

Radius of gyration: 19.59 Å; chains: 1; bounding box: 46×34×57 Å